Protein AF-A0A258GPS8-F1 (afdb_monomer)

Mean predicted aligned error: 22.81 Å

Sequence (251 aa):
MLHPSTQQLIRKLCELTDAGHIAWKEGERQCSLFETEGYVVEIEAEPATLRLLRGDGRELERADTSDLAATAWPDGQGTYATHVATMATKAHRIARGAEAAIARILTSLSSPPKQDAPPAPAAAPPPPHAAPPLEPPKAEAPKPVPPPTAVASAALAPVATAPKPAPDISPSAFGAVESFARPDAAAPPAPRPAPAPTPPASPPPMLIRGFSARTVQTPEPMHNLSRALPPAPKPPEQKPAQGLSIYKPWN

Secondary structure (DSSP, 8-state):
---HHHHHHHHHHHHHHHTT----EE-GGG-EEEEETTEEEEEEETTEEEEEEETTS-EEEEE-HHHHHHSBPGGGS-BHHHHHHHHHHHHHHHHTTHHHHHHHHHHHHHS-----PPPPP---PPPPPPP------------------------------PPPPPP-------------PPP----PPPPPPPPPPPPP-PPPPP----------------------PPPPPPPP---------------

Foldseek 3Di:
DDDVVNLVVLVVLLVCLVVVVFQWAQDPPLWIWGDDDQWIWTFHQVQTWIFIAGNVRHTPDIDDSVNQQVAARPPRPHTSRVSRNVSSVSSSCSNVCVVVVVVVVVVVVPDDPPPPPPPPPDDDDDDDDDDDDDDDDDDDDDDDDDDDDDDDDDDDDDDDDDDDDDDDDDPDDDDDDDDPDDDDDDDDDDDDDDDDDDDDDDDDDDDDDDDDDDDDDDDDDDDDDDDDDDDDDDDDDDDDDDDDDDDDDDD

Solvent-accessible surface area (backbone atoms only — not comparable to full-atom values): 17401 Å² total; per-residue (Å²): 122,69,52,70,67,56,55,51,51,52,54,51,51,45,55,33,54,72,72,62,75,56,80,36,35,76,44,73,95,77,22,22,31,39,79,55,97,61,30,34,39,40,29,25,38,84,72,24,34,40,37,36,24,35,67,87,69,48,76,75,47,75,46,49,43,68,33,26,55,73,34,71,33,78,96,71,76,51,26,43,26,59,54,44,22,52,43,25,52,51,34,42,38,50,30,73,40,49,56,60,52,51,52,50,51,54,52,60,71,69,47,74,81,76,68,76,70,71,76,75,75,79,80,69,85,80,81,91,75,85,82,87,81,91,84,82,84,86,85,78,86,86,85,83,88,82,85,88,82,81,88,82,81,91,85,83,84,85,86,87,78,84,82,82,85,79,85,90,76,83,89,79,84,82,79,89,76,82,82,81,74,78,83,74,94,77,80,83,80,78,83,78,85,76,84,78,86,78,82,84,82,81,79,81,87,77,84,81,88,78,84,90,83,85,88,82,84,85,79,89,76,92,83,76,92,74,82,81,73,79,83,79,81,79,78,81,84,80,75,80,83,83,77,82,88,81,92,78,85,86,129

Structure (mmCIF, N/CA/C/O backbone):
data_AF-A0A258GPS8-F1
#
_entry.id   AF-A0A258GPS8-F1
#
loop_
_atom_site.group_PDB
_atom_site.id
_atom_site.type_symbol
_atom_site.label_atom_id
_atom_site.label_alt_id
_atom_site.label_comp_id
_atom_site.label_asym_id
_atom_site.label_entity_id
_atom_site.label_seq_id
_atom_site.pdbx_PDB_ins_code
_atom_site.Cartn_x
_atom_site.Cartn_y
_atom_site.Cartn_z
_atom_site.occupancy
_atom_site.B_iso_or_equiv
_atom_site.auth_seq_id
_atom_site.auth_comp_id
_atom_site.auth_asym_id
_atom_site.auth_atom_id
_atom_site.pdbx_PDB_model_num
ATOM 1 N N . MET A 1 1 ? 14.527 -4.152 -12.671 1.00 80.44 1 MET A N 1
ATOM 2 C CA . MET A 1 1 ? 13.195 -4.213 -13.315 1.00 80.44 1 MET A CA 1
ATOM 3 C C . MET A 1 1 ? 12.210 -4.770 -12.305 1.00 80.44 1 MET A C 1
ATOM 5 O O . MET A 1 1 ? 12.554 -5.733 -11.631 1.00 80.44 1 MET A O 1
ATOM 9 N N . LEU A 1 2 ? 11.007 -4.201 -12.215 1.00 92.88 2 LEU A N 1
ATOM 10 C CA . LEU A 1 2 ? 9.995 -4.596 -11.232 1.00 92.88 2 LEU A CA 1
ATOM 11 C C . LEU A 1 2 ? 9.357 -5.952 -11.583 1.00 92.88 2 LEU A C 1
ATOM 13 O O . LEU A 1 2 ? 8.846 -6.124 -12.693 1.00 92.88 2 LEU A O 1
ATOM 17 N N . HIS A 1 3 ? 9.365 -6.907 -10.652 1.00 95.19 3 HIS A N 1
ATOM 18 C CA . HIS A 1 3 ? 8.890 -8.268 -10.907 1.00 95.19 3 HIS A CA 1
ATOM 19 C C . HIS A 1 3 ? 7.354 -8.309 -11.121 1.00 95.19 3 HIS A C 1
ATOM 21 O O . HIS A 1 3 ? 6.622 -7.555 -10.472 1.00 95.19 3 HIS A O 1
ATOM 27 N N . PRO A 1 4 ? 6.812 -9.164 -12.018 1.00 95.88 4 PRO A N 1
ATOM 28 C CA . PRO A 1 4 ? 5.372 -9.196 -12.310 1.00 95.88 4 PRO A CA 1
ATOM 29 C C . PRO A 1 4 ? 4.487 -9.483 -11.089 1.00 95.88 4 PRO A C 1
ATOM 31 O O . PRO A 1 4 ? 3.389 -8.937 -10.984 1.00 95.88 4 PRO A O 1
ATOM 34 N N . SER A 1 5 ? 4.963 -10.302 -10.147 1.00 95.88 5 SER A N 1
ATOM 35 C CA . SER A 1 5 ? 4.245 -10.566 -8.892 1.00 95.88 5 SER A CA 1
ATOM 36 C C . SER A 1 5 ? 4.171 -9.317 -8.009 1.00 95.88 5 SER A C 1
ATOM 38 O O . SER A 1 5 ? 3.100 -9.004 -7.495 1.00 95.88 5 SER A O 1
ATOM 40 N N . THR A 1 6 ? 5.255 -8.538 -7.911 1.00 96.19 6 THR A N 1
ATOM 41 C CA . THR A 1 6 ? 5.271 -7.233 -7.226 1.00 96.19 6 THR A CA 1
ATOM 42 C C . THR A 1 6 ? 4.284 -6.267 -7.855 1.00 96.19 6 THR A C 1
ATOM 44 O O . THR A 1 6 ? 3.544 -5.575 -7.165 1.00 96.19 6 THR A O 1
ATOM 47 N N . GLN A 1 7 ? 4.243 -6.233 -9.189 1.00 96.81 7 GLN A N 1
ATOM 48 C CA . GLN A 1 7 ? 3.316 -5.387 -9.933 1.00 96.81 7 GLN A CA 1
ATOM 49 C C . GLN A 1 7 ? 1.858 -5.732 -9.614 1.00 96.81 7 GLN A C 1
ATOM 51 O O . GLN A 1 7 ? 1.036 -4.830 -9.459 1.00 96.81 7 GLN A O 1
ATOM 56 N N . GLN A 1 8 ? 1.529 -7.024 -9.514 1.00 97.19 8 GLN A N 1
ATOM 57 C CA . GLN A 1 8 ? 0.202 -7.486 -9.101 1.00 97.19 8 GLN A CA 1
ATOM 58 C C . GLN A 1 8 ? -0.101 -7.115 -7.647 1.00 97.19 8 GLN A C 1
ATOM 60 O O . GLN A 1 8 ? -1.184 -6.597 -7.376 1.00 97.19 8 GLN A O 1
ATOM 65 N N . LEU A 1 9 ? 0.859 -7.323 -6.741 1.00 96.69 9 LEU A N 1
ATOM 66 C CA . LEU A 1 9 ? 0.738 -6.956 -5.332 1.00 96.69 9 LEU A CA 1
ATOM 67 C C . LEU A 1 9 ? 0.439 -5.462 -5.176 1.00 96.69 9 LEU A C 1
ATOM 69 O O . LEU A 1 9 ? -0.551 -5.112 -4.542 1.00 96.69 9 LEU A O 1
ATOM 73 N N . ILE A 1 10 ? 1.229 -4.587 -5.807 1.00 97.19 10 ILE A N 1
ATOM 74 C CA . ILE A 1 10 ? 1.028 -3.133 -5.733 1.00 97.19 10 ILE A CA 1
ATOM 75 C C . ILE A 1 10 ? -0.368 -2.754 -6.232 1.00 97.19 10 ILE A C 1
ATOM 77 O O . ILE A 1 10 ? -1.074 -2.021 -5.548 1.00 97.19 10 ILE A O 1
ATOM 81 N N . ARG A 1 11 ? -0.808 -3.289 -7.381 1.00 97.19 11 ARG A N 1
ATOM 82 C CA . ARG A 1 11 ? -2.159 -3.012 -7.902 1.00 97.19 11 ARG A CA 1
ATOM 83 C C . ARG A 1 11 ? -3.244 -3.389 -6.900 1.00 97.19 11 ARG A C 1
ATOM 85 O O . ARG A 1 11 ? -4.163 -2.604 -6.678 1.00 97.19 11 ARG A O 1
ATOM 92 N N . LYS A 1 12 ? -3.123 -4.563 -6.276 1.00 97.62 12 LYS A N 1
ATOM 93 C CA . LYS A 1 12 ? -4.114 -5.018 -5.301 1.00 97.62 12 LYS A CA 1
ATOM 94 C C . LYS A 1 12 ? -4.082 -4.191 -4.017 1.00 97.62 12 LYS A C 1
ATOM 96 O O . LYS A 1 12 ? -5.138 -3.879 -3.478 1.00 97.62 12 LYS A O 1
ATOM 101 N N . LEU A 1 13 ? -2.900 -3.800 -3.546 1.00 97.50 13 LEU A N 1
ATOM 102 C CA . LEU A 1 13 ? -2.763 -2.925 -2.381 1.00 97.50 13 LEU A CA 1
ATOM 103 C C . LEU A 1 13 ? -3.372 -1.542 -2.637 1.00 97.50 13 LEU A C 1
ATOM 105 O O . LEU A 1 13 ? -4.057 -1.031 -1.754 1.00 97.50 13 LEU A O 1
ATOM 109 N N . CYS A 1 14 ? -3.194 -0.968 -3.832 1.00 97.06 14 CYS A N 1
ATOM 110 C CA . CYS A 1 14 ? -3.857 0.279 -4.220 1.00 97.06 14 CYS A CA 1
ATOM 111 C C . CYS A 1 14 ? -5.384 0.126 -4.170 1.00 97.06 14 CYS A C 1
ATOM 113 O O . CYS A 1 14 ? -6.041 0.873 -3.451 1.00 97.06 14 CYS A O 1
ATOM 115 N N . GLU A 1 15 ? -5.935 -0.898 -4.832 1.00 97.38 15 GLU A N 1
ATOM 116 C CA . GLU A 1 15 ? -7.379 -1.183 -4.844 1.00 97.38 15 GLU A CA 1
ATOM 117 C C . GLU A 1 15 ? -7.956 -1.316 -3.424 1.00 97.38 15 GLU A C 1
ATOM 119 O O . GLU A 1 15 ? -8.961 -0.692 -3.082 1.00 97.38 15 GLU A O 1
ATOM 124 N N . LEU A 1 16 ? -7.303 -2.105 -2.567 1.00 97.31 16 LEU A N 1
ATOM 125 C CA . LEU A 1 16 ? -7.775 -2.358 -1.207 1.00 97.31 16 LEU A CA 1
ATOM 126 C C . LEU A 1 16 ? -7.582 -1.151 -0.277 1.00 97.31 16 LEU A C 1
ATOM 128 O O . LEU A 1 16 ? -8.403 -0.931 0.615 1.00 97.31 16 LEU A O 1
ATOM 132 N N . THR A 1 17 ? -6.533 -0.351 -0.483 1.00 96.75 17 THR A N 1
ATOM 133 C CA . THR A 1 17 ? -6.343 0.922 0.231 1.00 96.75 17 THR A CA 1
ATOM 134 C C . THR A 1 17 ? -7.411 1.926 -0.177 1.00 96.75 17 THR A C 1
ATOM 136 O O . THR A 1 17 ? -7.913 2.672 0.664 1.00 96.75 17 THR A O 1
ATOM 139 N N . ASP A 1 18 ? -7.805 1.924 -1.450 1.00 95.38 18 ASP A N 1
ATOM 140 C CA . ASP A 1 18 ? -8.856 2.797 -1.949 1.00 95.38 18 ASP A CA 1
ATOM 141 C C . ASP A 1 18 ? -10.240 2.427 -1.441 1.00 95.38 18 ASP A C 1
ATOM 143 O O . ASP A 1 18 ? -10.990 3.321 -1.047 1.00 95.38 18 ASP A O 1
ATOM 147 N N . ALA A 1 19 ? -10.518 1.129 -1.342 1.00 95.44 19 ALA A N 1
ATOM 148 C CA . ALA A 1 19 ? -11.719 0.600 -0.708 1.00 95.44 19 ALA A CA 1
ATOM 149 C C . ALA A 1 19 ? -11.728 0.749 0.829 1.00 95.44 19 ALA A C 1
ATOM 151 O O . ALA A 1 19 ? -12.764 0.541 1.453 1.00 95.44 19 ALA A O 1
ATOM 152 N N . GLY A 1 20 ? -10.595 1.086 1.459 1.00 93.69 20 GLY A N 1
ATOM 153 C CA . GLY A 1 20 ? -10.479 1.153 2.921 1.00 93.69 20 GLY A CA 1
ATOM 154 C C . GLY A 1 20 ? -10.512 -0.219 3.608 1.00 93.69 20 GLY A C 1
ATOM 155 O O . GLY A 1 20 ? -10.839 -0.308 4.788 1.00 93.69 20 GLY A O 1
ATOM 156 N N . HIS A 1 21 ? -10.180 -1.291 2.884 1.00 95.31 21 HIS A N 1
ATOM 157 C CA . HIS A 1 21 ? -10.156 -2.665 3.400 1.00 95.31 21 HIS A CA 1
ATOM 158 C C . HIS A 1 21 ? -8.825 -3.045 4.065 1.00 95.31 21 HIS A C 1
ATOM 160 O O . HIS A 1 21 ? -8.715 -4.127 4.640 1.00 95.31 21 HIS A O 1
ATOM 166 N N . ILE A 1 22 ? -7.813 -2.177 3.991 1.00 95.19 22 ILE A N 1
ATOM 167 C CA . ILE A 1 22 ? -6.528 -2.375 4.663 1.00 95.19 22 ILE A CA 1
ATOM 168 C C . ILE A 1 22 ? -6.474 -1.541 5.941 1.00 95.19 22 ILE A C 1
ATOM 170 O O . ILE A 1 22 ? -6.571 -0.313 5.910 1.00 95.19 22 ILE A O 1
ATOM 174 N N . ALA A 1 23 ? -6.246 -2.221 7.064 1.00 94.31 23 ALA A N 1
ATOM 175 C CA . ALA A 1 23 ? -5.930 -1.597 8.340 1.00 94.31 23 ALA A CA 1
ATOM 176 C C . ALA A 1 23 ? -4.425 -1.289 8.416 1.00 94.31 23 ALA A C 1
ATOM 178 O O . ALA A 1 23 ? -3.647 -2.054 8.988 1.00 94.31 23 ALA A O 1
ATOM 179 N N . TRP A 1 24 ? -4.015 -0.178 7.802 1.00 97.19 24 TRP A N 1
ATOM 180 C CA . TRP A 1 24 ? -2.636 0.305 7.869 1.00 97.19 24 TRP A CA 1
ATOM 181 C C . TRP A 1 24 ? -2.247 0.662 9.307 1.00 97.19 24 TRP A C 1
ATOM 183 O O . TRP A 1 24 ? -3.015 1.299 10.029 1.00 97.19 24 TRP A O 1
ATOM 193 N N . LYS A 1 25 ? -1.037 0.277 9.709 1.00 96.25 25 LYS A N 1
ATOM 194 C CA . LYS A 1 25 ? -0.409 0.658 10.977 1.00 96.25 25 LYS A CA 1
ATOM 195 C C . LYS A 1 25 ? 0.698 1.677 10.724 1.00 96.25 25 LYS A C 1
ATOM 197 O O . LYS A 1 25 ? 1.333 1.665 9.669 1.00 96.25 25 LYS A O 1
ATOM 202 N N . GLU A 1 26 ? 0.937 2.550 11.697 1.00 95.38 26 GLU A N 1
ATOM 203 C CA . GLU A 1 26 ? 2.060 3.486 11.639 1.00 95.38 26 GLU A CA 1
ATOM 204 C C . GLU A 1 26 ? 3.355 2.711 11.907 1.00 95.38 26 GLU A C 1
ATOM 206 O O . GLU A 1 26 ? 3.481 2.028 12.925 1.00 95.38 26 GLU A O 1
ATOM 211 N N . GLY A 1 27 ? 4.285 2.769 10.956 1.00 91.38 27 GLY A N 1
ATOM 212 C CA . GLY A 1 27 ? 5.623 2.208 11.075 1.00 91.38 27 GLY A CA 1
ATOM 213 C C . GLY A 1 27 ? 6.649 3.254 11.495 1.00 91.38 27 GLY A C 1
ATOM 214 O O . GLY A 1 27 ? 6.354 4.434 11.699 1.00 91.38 27 GLY A O 1
ATOM 215 N N . GLU A 1 28 ? 7.903 2.825 11.600 1.00 87.00 28 GLU A N 1
ATOM 216 C CA . GLU A 1 28 ? 9.008 3.746 11.849 1.00 87.00 28 GLU A CA 1
ATOM 217 C C . GLU A 1 28 ? 9.293 4.630 10.622 1.00 87.00 28 GLU A C 1
ATOM 219 O O . GLU A 1 28 ? 8.993 4.270 9.487 1.00 87.00 28 GLU A O 1
ATOM 224 N N . ARG A 1 29 ? 9.899 5.806 10.842 1.00 82.56 29 ARG A N 1
ATOM 225 C CA . ARG A 1 29 ? 10.406 6.694 9.772 1.00 82.56 29 ARG A CA 1
ATOM 226 C C . ARG A 1 29 ? 9.383 7.043 8.674 1.00 82.56 29 ARG A C 1
ATOM 228 O O . ARG A 1 29 ? 9.733 7.086 7.507 1.00 82.56 29 ARG A O 1
ATOM 235 N N . GLN A 1 30 ? 8.133 7.333 9.046 1.00 85.25 30 GLN A N 1
ATOM 236 C CA . GLN A 1 30 ? 7.043 7.654 8.099 1.00 85.25 30 GLN A CA 1
ATOM 237 C C . GLN A 1 30 ? 6.665 6.504 7.145 1.00 85.25 30 GLN A C 1
ATOM 239 O O . GLN A 1 30 ? 5.988 6.735 6.143 1.00 85.25 30 GLN A O 1
ATOM 244 N N . CYS A 1 31 ? 7.051 5.268 7.463 1.00 93.00 31 CYS A N 1
ATOM 245 C CA . CYS A 1 31 ? 6.566 4.098 6.749 1.00 93.00 31 CYS A CA 1
ATOM 246 C C . CYS A 1 31 ? 5.167 3.713 7.243 1.00 93.00 31 CYS A C 1
ATOM 248 O O . CYS A 1 31 ? 4.829 3.893 8.414 1.00 93.00 31 CYS A O 1
ATOM 250 N N . SER A 1 32 ? 4.358 3.146 6.355 1.00 96.44 32 SER A N 1
ATOM 251 C CA . SER A 1 32 ? 3.098 2.492 6.716 1.00 96.44 32 SER A CA 1
ATOM 252 C C . SER A 1 32 ? 3.256 0.982 6.605 1.00 96.44 32 SER A C 1
ATOM 254 O O . SER A 1 32 ? 3.848 0.484 5.647 1.00 96.44 32 SER A O 1
ATOM 256 N N . LEU A 1 33 ? 2.729 0.265 7.595 1.00 96.88 33 LEU A N 1
ATOM 257 C CA . LEU A 1 33 ? 2.836 -1.186 7.708 1.00 96.88 33 LEU A CA 1
ATOM 258 C C . LEU A 1 33 ? 1.482 -1.839 7.474 1.00 96.88 33 LEU A C 1
ATOM 260 O O . LEU A 1 33 ? 0.468 -1.403 8.021 1.00 96.88 33 LEU A O 1
ATOM 264 N N . PHE A 1 34 ? 1.475 -2.926 6.717 1.00 97.06 34 PHE A N 1
ATOM 265 C CA . PHE A 1 34 ? 0.334 -3.822 6.621 1.00 97.06 34 PHE A CA 1
ATOM 266 C C . PHE A 1 34 ? 0.773 -5.249 6.923 1.00 97.06 34 PHE A C 1
ATOM 268 O O . PHE A 1 34 ? 1.584 -5.833 6.209 1.00 97.06 34 PHE A O 1
ATOM 275 N N . GLU A 1 35 ? 0.232 -5.805 8.001 1.00 96.31 35 GLU A N 1
ATOM 276 C CA . GLU A 1 35 ? 0.473 -7.184 8.409 1.00 96.31 35 GLU A CA 1
ATOM 277 C C . GLU A 1 35 ? -0.639 -8.080 7.863 1.00 96.31 35 GLU A C 1
ATOM 279 O O . GLU A 1 35 ? -1.826 -7.804 8.041 1.00 96.31 35 GLU A O 1
ATOM 284 N N . THR A 1 36 ? -0.242 -9.170 7.220 1.00 93.25 36 THR A N 1
ATOM 285 C CA . THR A 1 36 ? -1.122 -10.244 6.752 1.00 93.25 36 THR A CA 1
ATOM 286 C C . THR A 1 36 ? -0.587 -11.588 7.256 1.00 93.25 36 THR A C 1
ATOM 288 O O . THR A 1 36 ? 0.404 -11.627 7.987 1.00 93.25 36 THR A O 1
ATOM 291 N N . GLU A 1 37 ? -1.234 -12.699 6.906 1.00 91.62 37 GLU A N 1
ATOM 292 C CA . GLU A 1 37 ? -0.913 -14.044 7.397 1.00 91.62 37 GLU A CA 1
ATOM 293 C C . GLU A 1 37 ? 0.541 -14.454 7.091 1.00 91.62 37 GLU A C 1
ATOM 295 O O . GLU A 1 37 ? 0.855 -15.025 6.050 1.00 91.62 37 GLU A O 1
ATOM 300 N N . GLY A 1 38 ? 1.448 -14.146 8.022 1.00 93.62 38 GLY A N 1
ATOM 301 C CA . GLY A 1 38 ? 2.871 -14.465 7.926 1.00 93.62 38 GLY A CA 1
ATOM 302 C C . GLY A 1 38 ? 3.702 -13.516 7.058 1.00 93.62 38 GLY A C 1
ATOM 303 O O . GLY A 1 38 ? 4.846 -13.863 6.754 1.00 93.62 38 GLY A O 1
ATOM 304 N N . TYR A 1 39 ? 3.184 -12.343 6.681 1.00 96.56 39 TYR A N 1
ATOM 305 C CA . TYR A 1 39 ? 3.922 -11.345 5.897 1.00 96.56 39 TYR A CA 1
ATOM 306 C C . TYR A 1 39 ? 3.654 -9.922 6.382 1.00 96.56 39 TYR A C 1
ATOM 308 O O . TYR A 1 39 ? 2.588 -9.619 6.914 1.00 96.56 39 TYR A O 1
ATOM 316 N N . VAL A 1 40 ? 4.621 -9.041 6.149 1.00 96.81 40 VAL A N 1
ATOM 317 C CA . VAL A 1 40 ? 4.534 -7.613 6.446 1.00 96.81 40 VAL A CA 1
ATOM 318 C C . VAL A 1 40 ? 4.875 -6.843 5.181 1.00 96.81 40 VAL A C 1
ATOM 320 O O . VAL A 1 40 ? 5.901 -7.093 4.553 1.00 96.81 40 VAL A O 1
ATOM 323 N N . VAL A 1 41 ? 4.007 -5.916 4.794 1.00 97.31 41 VAL A N 1
ATOM 324 C CA . VAL A 1 41 ? 4.259 -4.972 3.708 1.00 97.31 41 VAL A CA 1
ATOM 325 C C . VAL A 1 41 ? 4.607 -3.624 4.317 1.00 97.31 41 VAL A C 1
ATOM 327 O O . VAL A 1 41 ? 3.813 -3.041 5.051 1.00 97.31 41 VAL A O 1
ATOM 330 N N . GLU A 1 42 ? 5.791 -3.136 3.983 1.00 97.12 42 GLU A N 1
ATOM 331 C CA . GLU A 1 42 ? 6.307 -1.816 4.324 1.00 97.12 42 GLU A CA 1
ATOM 332 C C . GLU A 1 42 ? 6.229 -0.923 3.089 1.00 97.12 42 GLU A C 1
ATOM 334 O O . GLU A 1 42 ? 6.736 -1.294 2.027 1.00 97.12 42 GLU A O 1
ATOM 339 N N . ILE A 1 43 ? 5.613 0.253 3.217 1.00 97.12 43 ILE A N 1
ATOM 340 C CA . ILE A 1 43 ? 5.579 1.254 2.145 1.00 97.12 43 ILE A CA 1
ATOM 341 C C . ILE A 1 43 ? 6.008 2.628 2.652 1.00 97.12 43 ILE A C 1
ATOM 343 O O . ILE A 1 43 ? 5.633 3.046 3.749 1.00 97.12 43 ILE A O 1
ATOM 347 N N . GLU A 1 44 ? 6.755 3.341 1.816 1.00 96.88 44 GLU A N 1
ATOM 348 C CA . GLU A 1 44 ? 7.232 4.701 2.064 1.00 96.88 44 GLU A CA 1
ATOM 349 C C . GLU A 1 44 ? 6.834 5.601 0.892 1.00 96.88 44 GLU A C 1
ATOM 351 O O . GLU A 1 44 ? 6.854 5.175 -0.266 1.00 96.88 44 GLU A O 1
ATOM 356 N N . ALA A 1 45 ? 6.432 6.839 1.188 1.00 95.00 45 ALA A N 1
ATOM 357 C CA . ALA A 1 45 ? 5.970 7.776 0.167 1.00 95.00 45 ALA A CA 1
ATOM 358 C C . ALA A 1 45 ? 7.123 8.527 -0.514 1.00 95.00 45 ALA A C 1
ATOM 360 O O . ALA A 1 45 ? 7.072 8.762 -1.722 1.00 95.00 45 ALA A O 1
ATOM 361 N N . GLU A 1 46 ? 8.152 8.903 0.251 1.00 92.50 46 GLU A N 1
ATOM 362 C CA . GLU A 1 46 ? 9.239 9.760 -0.217 1.00 92.50 46 GLU A CA 1
ATOM 363 C C . GLU A 1 46 ? 10.579 9.377 0.442 1.00 92.50 46 GLU A C 1
ATOM 365 O O . GLU A 1 46 ? 10.817 9.751 1.589 1.00 92.50 46 GLU A O 1
ATOM 370 N N . PRO A 1 47 ? 11.470 8.667 -0.277 1.00 92.19 47 PRO A N 1
ATOM 371 C CA . PRO A 1 47 ? 11.312 8.199 -1.654 1.00 92.19 47 PRO A CA 1
ATOM 372 C C . PRO A 1 47 ? 10.334 7.012 -1.746 1.00 92.19 47 PRO A C 1
ATOM 374 O O . PRO A 1 47 ? 10.222 6.215 -0.819 1.00 92.19 47 PRO A O 1
ATOM 377 N N . ALA A 1 48 ? 9.619 6.882 -2.872 1.00 96.12 48 ALA A N 1
ATOM 378 C CA . ALA A 1 48 ? 8.636 5.812 -3.045 1.00 96.12 48 ALA A CA 1
ATOM 379 C C . ALA A 1 48 ? 9.334 4.448 -2.997 1.00 96.12 48 ALA A C 1
ATOM 381 O O . ALA A 1 48 ? 10.121 4.132 -3.896 1.00 96.12 48 ALA A O 1
ATOM 382 N N . THR A 1 49 ? 9.067 3.656 -1.962 1.00 96.56 49 THR A N 1
ATOM 383 C CA . THR A 1 49 ? 9.612 2.301 -1.817 1.00 96.56 49 THR A CA 1
ATOM 384 C C . THR A 1 49 ? 8.546 1.332 -1.321 1.00 96.56 49 THR A C 1
ATOM 386 O O . THR A 1 49 ? 7.583 1.721 -0.655 1.00 96.56 49 THR A O 1
ATOM 389 N N . LEU A 1 50 ? 8.712 0.057 -1.674 1.00 96.88 50 LEU A N 1
ATOM 390 C CA . LEU A 1 50 ? 7.917 -1.037 -1.128 1.00 96.88 50 LEU A CA 1
ATOM 391 C C . LEU A 1 50 ? 8.835 -2.188 -0.732 1.00 96.88 50 LEU A C 1
ATOM 393 O O . LEU A 1 50 ? 9.691 -2.607 -1.512 1.00 96.88 50 LEU A O 1
ATOM 397 N N . ARG A 1 51 ? 8.629 -2.730 0.466 1.00 96.50 51 ARG A N 1
ATOM 398 C CA . ARG A 1 51 ? 9.327 -3.917 0.960 1.00 96.50 51 ARG A CA 1
ATOM 399 C C . ARG A 1 51 ? 8.304 -4.947 1.407 1.00 96.50 51 ARG A C 1
ATOM 401 O O . ARG A 1 51 ? 7.349 -4.631 2.112 1.00 96.50 51 ARG A O 1
ATOM 408 N N . LEU A 1 52 ? 8.513 -6.184 0.984 1.00 96.81 52 LEU A N 1
ATOM 409 C CA . LEU A 1 52 ? 7.755 -7.335 1.440 1.00 96.81 52 LEU A CA 1
ATOM 410 C C . LEU A 1 52 ? 8.656 -8.155 2.352 1.00 96.81 52 LEU A C 1
ATOM 412 O O . LEU A 1 52 ? 9.671 -8.704 1.919 1.00 96.81 52 LEU A O 1
ATOM 416 N N . LEU A 1 53 ? 8.266 -8.255 3.612 1.00 96.56 53 LEU A N 1
ATOM 417 C CA . LEU A 1 53 ? 8.935 -9.056 4.618 1.00 96.56 53 LEU A CA 1
ATOM 418 C C . LEU A 1 53 ? 8.077 -10.276 4.946 1.00 96.56 53 LEU A C 1
ATOM 420 O O . LEU A 1 53 ? 6.848 -10.246 4.884 1.00 96.56 53 LEU A O 1
ATOM 424 N N . ARG A 1 54 ? 8.725 -11.372 5.316 1.00 96.38 54 ARG A N 1
ATOM 425 C CA . ARG A 1 54 ? 8.076 -12.490 5.998 1.00 96.38 54 ARG A CA 1
ATOM 426 C C . ARG A 1 54 ? 7.846 -12.107 7.468 1.00 96.38 54 ARG A C 1
ATOM 428 O O . ARG A 1 54 ? 8.497 -11.211 7.995 1.00 96.38 54 ARG A O 1
ATOM 435 N N . GLY A 1 55 ? 6.940 -12.799 8.152 1.00 93.25 55 GLY A N 1
ATOM 436 C CA . GLY A 1 55 ? 6.616 -12.574 9.565 1.00 93.25 55 GLY A CA 1
ATOM 437 C C . GLY A 1 55 ? 7.784 -12.784 10.540 1.00 93.25 55 GLY A C 1
ATOM 438 O O . GLY A 1 55 ? 7.682 -12.384 11.691 1.00 93.25 55 GLY A O 1
ATOM 439 N N . ASP A 1 56 ? 8.902 -13.370 10.094 1.00 92.38 56 ASP A N 1
ATOM 440 C CA . ASP A 1 56 ? 10.169 -13.450 10.838 1.00 92.38 56 ASP A CA 1
ATOM 441 C C . ASP A 1 56 ? 11.088 -12.230 10.608 1.00 92.38 56 ASP A C 1
ATOM 443 O O . ASP A 1 56 ? 12.223 -12.212 11.082 1.00 92.38 56 ASP A O 1
ATOM 447 N N . GLY A 1 57 ? 10.620 -11.222 9.864 1.00 91.69 57 GLY A N 1
ATOM 448 C CA . GLY A 1 57 ? 11.362 -10.010 9.521 1.00 91.69 57 GLY A CA 1
ATOM 449 C C . GLY A 1 57 ? 12.348 -10.179 8.364 1.00 91.69 57 GLY A C 1
ATOM 450 O O . GLY A 1 57 ? 13.064 -9.234 8.032 1.00 91.69 57 GLY A O 1
ATOM 451 N N . ARG A 1 58 ? 12.416 -11.356 7.722 1.00 95.62 58 ARG A N 1
ATOM 452 C CA . ARG A 1 58 ? 13.268 -11.536 6.540 1.00 95.62 58 ARG A CA 1
ATOM 453 C C . ARG A 1 58 ? 12.657 -10.841 5.334 1.00 95.62 58 ARG A C 1
ATOM 455 O O . ARG A 1 58 ? 11.516 -11.114 4.971 1.00 95.62 58 ARG A O 1
ATOM 462 N N . GLU A 1 59 ? 13.445 -9.998 4.679 1.00 96.62 59 GLU A N 1
ATOM 463 C CA . GLU A 1 59 ? 13.067 -9.387 3.406 1.00 96.62 59 GLU A CA 1
ATOM 464 C C . GLU A 1 59 ? 12.949 -10.474 2.329 1.00 96.62 59 GLU A C 1
ATOM 466 O O . GLU A 1 59 ? 13.886 -11.238 2.091 1.00 96.62 59 GLU A O 1
ATOM 471 N N . LEU A 1 60 ? 11.771 -10.570 1.717 1.00 95.06 60 LEU A N 1
ATOM 472 C CA . LEU A 1 60 ? 11.500 -11.462 0.592 1.00 95.06 60 LEU A CA 1
ATO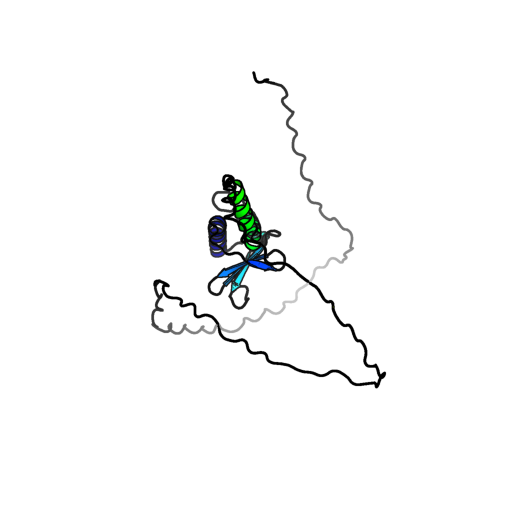M 473 C C . LEU A 1 60 ? 11.666 -10.732 -0.731 1.00 95.06 60 LEU A C 1
ATOM 475 O O . LEU A 1 60 ? 12.164 -11.303 -1.698 1.00 95.06 60 LEU A O 1
ATOM 479 N N . GLU A 1 61 ? 11.222 -9.481 -0.768 1.00 95.25 61 GLU A N 1
ATOM 480 C CA . GLU A 1 61 ? 11.249 -8.670 -1.968 1.00 95.25 61 GLU A CA 1
ATOM 481 C C . GLU A 1 61 ? 11.343 -7.191 -1.610 1.00 95.25 61 GLU A C 1
ATOM 483 O O . GLU A 1 61 ? 10.801 -6.735 -0.600 1.00 95.25 61 GLU A O 1
ATOM 488 N N . ARG A 1 62 ? 12.015 -6.435 -2.473 1.00 95.94 62 ARG A N 1
ATOM 489 C CA . ARG A 1 62 ? 12.172 -4.996 -2.349 1.00 95.94 62 ARG A CA 1
ATOM 490 C C . ARG A 1 62 ? 12.029 -4.354 -3.718 1.00 95.94 62 ARG A C 1
ATOM 492 O O . ARG A 1 62 ? 12.673 -4.767 -4.678 1.00 95.94 62 ARG A O 1
ATOM 499 N N . ALA A 1 63 ? 11.172 -3.346 -3.784 1.00 96.75 63 ALA A N 1
ATOM 500 C CA . ALA A 1 63 ? 10.990 -2.491 -4.938 1.00 96.75 63 ALA A CA 1
ATOM 501 C C . ALA A 1 63 ? 11.522 -1.099 -4.597 1.00 96.75 63 ALA A C 1
ATOM 503 O O . ALA A 1 63 ? 10.894 -0.334 -3.859 1.00 96.75 63 ALA A O 1
ATOM 504 N N . ASP A 1 64 ? 12.700 -0.790 -5.128 1.00 95.69 64 ASP A N 1
ATOM 505 C CA . ASP A 1 64 ? 13.319 0.517 -4.963 1.00 95.69 64 ASP A CA 1
ATOM 506 C C . ASP A 1 64 ? 12.689 1.557 -5.892 1.00 95.69 64 ASP A C 1
ATOM 508 O O . ASP A 1 64 ? 12.111 1.251 -6.941 1.00 95.69 64 ASP A O 1
ATOM 512 N N . THR A 1 65 ? 12.871 2.824 -5.536 1.00 96.44 65 THR A N 1
ATOM 513 C CA . THR A 1 65 ? 12.327 3.969 -6.274 1.00 96.44 65 THR A CA 1
ATOM 514 C C . THR A 1 65 ? 12.710 3.964 -7.751 1.00 96.44 65 THR A C 1
ATOM 516 O O . THR A 1 65 ? 11.874 4.279 -8.594 1.00 96.44 65 THR A O 1
ATOM 519 N N . SER A 1 66 ? 13.937 3.557 -8.093 1.00 96.50 66 SER A N 1
ATOM 520 C CA . SER A 1 66 ? 14.385 3.476 -9.489 1.00 96.50 66 SER A CA 1
ATOM 521 C C . SER A 1 66 ? 13.579 2.464 -10.307 1.00 96.50 66 SER A C 1
ATOM 523 O O . SER A 1 66 ? 13.166 2.772 -11.423 1.00 96.50 66 SER A O 1
ATOM 525 N N . ASP A 1 67 ? 13.311 1.276 -9.761 1.00 96.06 67 ASP A N 1
ATOM 526 C CA . ASP A 1 67 ? 12.544 0.235 -10.456 1.00 96.06 67 ASP A CA 1
ATOM 527 C C . ASP A 1 67 ? 11.064 0.600 -10.582 1.00 96.06 67 ASP A C 1
ATOM 529 O O . ASP A 1 67 ? 10.444 0.372 -11.627 1.00 96.06 67 ASP A O 1
ATOM 533 N N . LEU A 1 68 ? 10.511 1.211 -9.532 1.00 96.56 68 LEU A N 1
ATOM 534 C CA . LEU A 1 68 ? 9.145 1.724 -9.513 1.00 96.56 68 LEU A CA 1
ATOM 535 C C . LEU A 1 68 ? 8.956 2.875 -10.514 1.00 96.56 68 LEU A C 1
ATOM 537 O O . LEU A 1 68 ? 7.910 2.965 -11.156 1.00 96.56 68 LEU A O 1
ATOM 541 N N . ALA A 1 69 ? 9.956 3.744 -10.675 1.00 96.50 69 ALA A N 1
ATOM 542 C CA . ALA A 1 69 ? 9.910 4.857 -11.622 1.00 96.50 69 ALA A CA 1
ATOM 543 C C . ALA A 1 69 ? 10.146 4.408 -13.072 1.00 96.50 69 ALA A C 1
ATOM 545 O O . ALA A 1 69 ? 9.553 4.971 -13.989 1.00 96.50 69 ALA A O 1
ATOM 546 N N . ALA A 1 70 ? 10.979 3.386 -13.288 1.00 96.12 70 ALA A N 1
ATOM 547 C CA . ALA A 1 70 ? 11.257 2.842 -14.617 1.00 96.12 70 ALA A CA 1
ATOM 548 C C . ALA A 1 70 ? 10.087 2.027 -15.198 1.00 96.12 70 ALA A C 1
ATOM 550 O O . ALA A 1 70 ? 10.023 1.818 -16.409 1.00 96.12 70 ALA A O 1
ATOM 551 N N . THR A 1 71 ? 9.169 1.554 -14.351 1.00 96.19 71 THR A N 1
ATOM 552 C CA . THR A 1 71 ? 8.043 0.713 -14.768 1.00 96.19 71 THR A CA 1
ATOM 553 C C . THR A 1 71 ? 6.772 1.551 -14.908 1.00 96.19 71 THR A C 1
ATOM 555 O O . THR A 1 71 ? 6.283 2.134 -13.936 1.00 96.19 71 THR A O 1
ATOM 558 N N . ALA A 1 72 ? 6.211 1.598 -16.118 1.00 96.19 72 ALA A N 1
ATOM 559 C CA . ALA A 1 72 ? 4.945 2.279 -16.381 1.00 96.19 72 ALA A CA 1
ATOM 560 C C . ALA A 1 72 ? 3.771 1.537 -15.726 1.00 96.19 72 ALA A C 1
ATOM 562 O O . ALA A 1 72 ? 3.725 0.305 -15.721 1.00 96.19 72 ALA A O 1
ATOM 563 N N . TRP A 1 73 ? 2.811 2.292 -15.195 1.00 95.88 73 TRP A N 1
ATOM 564 C CA . TRP A 1 73 ? 1.538 1.734 -14.757 1.00 95.88 73 TRP A CA 1
ATOM 565 C C . TRP A 1 73 ? 0.717 1.295 -15.982 1.00 95.88 73 TRP A C 1
ATOM 567 O O . TRP A 1 73 ? 0.803 1.950 -17.030 1.00 95.88 73 TRP A O 1
ATOM 577 N N . PRO A 1 74 ? -0.091 0.222 -15.885 1.00 92.69 74 PRO A N 1
ATOM 578 C CA . PRO A 1 74 ? -1.028 -0.137 -16.945 1.00 92.69 74 PRO A CA 1
ATOM 579 C C . PRO A 1 74 ? -1.932 1.039 -17.344 1.00 92.69 74 PRO A C 1
ATOM 581 O O . PRO A 1 74 ? -2.178 1.954 -16.559 1.00 92.69 74 PRO A O 1
ATOM 584 N N . ASP A 1 75 ? -2.411 1.040 -18.585 1.00 89.81 75 ASP A N 1
ATOM 585 C CA . ASP A 1 75 ? -3.347 2.053 -19.100 1.00 89.81 75 ASP A CA 1
ATOM 586 C C . ASP A 1 75 ? -2.790 3.492 -19.164 1.00 89.81 75 ASP A C 1
ATOM 588 O O . ASP A 1 75 ? -3.530 4.443 -19.400 1.00 89.81 75 ASP A O 1
ATOM 592 N N . GLY A 1 76 ? -1.475 3.671 -18.984 1.00 85.06 76 GLY A N 1
ATOM 593 C CA . GLY A 1 76 ? -0.794 4.957 -19.165 1.00 85.06 76 GLY A CA 1
ATOM 594 C C . GLY A 1 76 ? -0.975 5.958 -18.019 1.00 85.06 76 GLY A C 1
ATOM 595 O O . GLY A 1 76 ? -0.643 7.131 -18.177 1.00 85.06 76 GLY A O 1
ATOM 596 N N . GLN A 1 77 ? -1.459 5.524 -16.853 1.00 90.62 77 GLN A N 1
ATOM 597 C CA . GLN A 1 77 ? -1.754 6.393 -15.702 1.00 90.62 77 GLN A CA 1
ATOM 598 C C . GLN A 1 77 ? -0.511 6.728 -14.848 1.00 90.62 77 GLN A C 1
ATOM 600 O O . GLN A 1 77 ? -0.570 6.719 -13.620 1.00 90.62 77 GLN A O 1
ATOM 605 N N . GLY A 1 78 ? 0.632 7.000 -15.483 1.00 93.75 78 GLY A N 1
ATOM 606 C CA . GLY A 1 78 ? 1.901 7.294 -14.807 1.00 93.75 78 GLY A CA 1
ATOM 607 C C . GLY A 1 78 ? 2.777 6.059 -14.572 1.00 93.75 78 GLY A C 1
ATOM 608 O O . GLY A 1 78 ? 2.819 5.147 -15.397 1.00 93.75 78 GLY A O 1
ATOM 609 N N . THR A 1 79 ? 3.523 6.044 -13.466 1.00 96.94 79 THR A N 1
ATOM 610 C CA . THR A 1 79 ? 4.470 4.970 -13.112 1.00 96.94 79 THR A CA 1
ATOM 611 C C . THR A 1 79 ? 4.094 4.315 -11.790 1.00 96.94 79 THR A C 1
ATOM 613 O O . THR A 1 79 ? 3.348 4.884 -10.989 1.00 96.94 79 THR A O 1
ATOM 616 N N . TYR A 1 80 ? 4.643 3.129 -11.523 1.00 97.06 80 TYR A N 1
ATOM 617 C CA . TYR A 1 80 ? 4.453 2.458 -10.235 1.00 97.06 80 TYR A CA 1
ATOM 618 C C . TYR A 1 80 ? 4.909 3.325 -9.049 1.00 97.06 80 TYR A C 1
ATOM 620 O O . TYR A 1 80 ? 4.269 3.290 -8.002 1.00 97.06 80 TYR A O 1
ATOM 628 N N . ALA A 1 81 ? 5.938 4.165 -9.216 1.00 96.94 81 ALA A N 1
ATOM 629 C CA . ALA A 1 81 ? 6.381 5.096 -8.176 1.00 96.94 81 ALA A CA 1
ATOM 630 C C . ALA A 1 81 ? 5.287 6.098 -7.770 1.00 96.94 81 ALA A C 1
ATOM 632 O O . ALA A 1 81 ? 5.078 6.323 -6.580 1.00 96.94 81 ALA A O 1
ATOM 633 N N . THR A 1 82 ? 4.550 6.664 -8.733 1.00 96.94 82 THR A N 1
ATOM 634 C CA . THR A 1 82 ? 3.464 7.621 -8.454 1.00 96.94 82 THR A CA 1
ATOM 635 C C . THR A 1 82 ? 2.321 6.973 -7.670 1.00 96.94 82 THR A C 1
ATOM 637 O O . THR A 1 82 ? 1.813 7.556 -6.708 1.00 96.94 82 THR A O 1
ATOM 640 N N . HIS A 1 83 ? 1.936 5.752 -8.050 1.00 97.19 83 HIS A N 1
ATOM 641 C CA . HIS A 1 83 ? 0.875 5.005 -7.368 1.00 97.19 83 HIS A CA 1
ATOM 642 C C . HIS A 1 83 ? 1.296 4.565 -5.965 1.00 97.19 83 HIS A C 1
ATOM 644 O O . HIS A 1 83 ? 0.520 4.734 -5.027 1.00 97.19 83 HIS A O 1
ATOM 650 N N . VAL A 1 84 ? 2.536 4.094 -5.783 1.00 97.31 84 VAL A N 1
ATOM 651 C CA . VAL A 1 84 ? 3.066 3.743 -4.453 1.00 97.31 84 VAL A CA 1
ATOM 652 C C . VAL A 1 84 ? 3.147 4.970 -3.546 1.00 97.31 84 VAL A C 1
ATOM 654 O O . VAL A 1 84 ? 2.698 4.889 -2.407 1.00 97.31 84 VAL A O 1
ATOM 657 N N . ALA A 1 85 ? 3.617 6.120 -4.037 1.00 97.00 85 ALA A N 1
ATOM 658 C CA . ALA A 1 85 ? 3.663 7.353 -3.245 1.00 97.00 85 ALA A CA 1
ATOM 659 C C . ALA A 1 85 ? 2.263 7.823 -2.807 1.00 97.00 85 ALA A C 1
ATOM 661 O O . ALA A 1 85 ? 2.048 8.204 -1.652 1.00 97.00 85 ALA A O 1
ATOM 662 N N . THR A 1 86 ? 1.285 7.748 -3.716 1.00 97.00 86 THR A N 1
ATOM 663 C CA . THR A 1 86 ? -0.115 8.096 -3.428 1.00 97.00 86 THR A CA 1
ATOM 664 C C . THR A 1 86 ? -0.721 7.134 -2.404 1.00 97.00 86 THR A C 1
ATOM 666 O O . THR A 1 86 ? -1.321 7.570 -1.419 1.00 97.00 86 THR A O 1
ATOM 669 N N . MET A 1 87 ? -0.509 5.828 -2.596 1.00 97.31 87 MET A N 1
ATOM 670 C CA . MET A 1 87 ? -0.942 4.784 -1.669 1.00 97.31 87 MET A CA 1
ATOM 671 C C . MET A 1 87 ? -0.310 4.973 -0.289 1.00 97.31 87 MET A C 1
ATOM 673 O O . MET A 1 87 ? -1.036 4.955 0.697 1.00 97.31 87 MET A O 1
ATOM 677 N N . ALA A 1 88 ? 0.999 5.212 -0.202 1.00 96.88 88 ALA A N 1
ATOM 678 C CA . ALA A 1 88 ? 1.709 5.413 1.060 1.00 96.88 88 ALA A CA 1
ATOM 679 C C . ALA A 1 88 ? 1.236 6.673 1.797 1.00 96.88 88 ALA A C 1
ATOM 681 O O . ALA A 1 88 ? 1.022 6.638 3.006 1.00 96.88 88 ALA A O 1
ATOM 682 N N . THR A 1 89 ? 0.963 7.763 1.076 1.00 96.25 89 THR A N 1
ATOM 683 C CA . THR A 1 89 ? 0.384 8.982 1.667 1.00 96.25 89 THR A CA 1
ATOM 684 C C . THR A 1 89 ? -1.002 8.712 2.260 1.00 96.25 89 THR A C 1
ATOM 686 O O . THR A 1 89 ? -1.315 9.148 3.372 1.00 96.25 89 THR A O 1
ATOM 689 N N . LYS A 1 90 ? -1.845 7.969 1.534 1.00 96.19 90 LYS A N 1
ATOM 690 C CA . LYS A 1 90 ? -3.182 7.588 1.998 1.00 96.19 90 LYS A CA 1
ATOM 691 C C . LYS A 1 90 ? -3.113 6.614 3.174 1.00 96.19 90 LYS A C 1
ATOM 693 O O . LYS A 1 90 ? -3.802 6.824 4.170 1.00 96.19 90 LYS A O 1
ATOM 698 N N . ALA A 1 91 ? -2.250 5.609 3.090 1.00 96.75 91 ALA A N 1
ATOM 699 C CA . ALA A 1 91 ? -1.985 4.646 4.149 1.00 96.75 91 ALA A CA 1
ATOM 700 C C . ALA A 1 91 ? -1.548 5.338 5.442 1.00 96.75 91 ALA A C 1
ATOM 702 O O . ALA A 1 91 ? -2.108 5.056 6.495 1.00 96.75 91 ALA A O 1
ATOM 703 N N . HIS A 1 92 ? -0.652 6.323 5.357 1.00 95.31 92 HIS A N 1
ATOM 704 C CA . HIS A 1 92 ? -0.197 7.094 6.514 1.00 95.31 92 HIS A CA 1
ATOM 705 C C . HIS A 1 92 ? -1.334 7.873 7.184 1.00 95.31 92 HIS A C 1
ATOM 707 O O . HIS A 1 92 ? -1.472 7.904 8.409 1.00 95.31 92 HIS A O 1
ATOM 713 N N . ARG A 1 93 ? -2.212 8.471 6.372 1.00 94.75 93 ARG A N 1
ATOM 714 C CA . ARG A 1 93 ? -3.400 9.188 6.851 1.00 94.75 93 ARG A CA 1
ATOM 715 C C . ARG A 1 93 ? -4.402 8.248 7.531 1.00 94.75 93 ARG A C 1
ATOM 717 O O . ARG A 1 93 ? -4.993 8.619 8.547 1.00 94.75 93 ARG A O 1
ATOM 724 N N . ILE A 1 94 ? -4.564 7.034 7.002 1.00 95.12 94 ILE A N 1
ATOM 725 C CA . ILE A 1 94 ? -5.382 5.971 7.602 1.00 95.12 94 ILE A CA 1
ATOM 726 C C . ILE A 1 94 ? -4.763 5.505 8.924 1.00 95.12 94 ILE A C 1
ATOM 728 O O . ILE A 1 94 ? -5.458 5.486 9.937 1.00 95.12 94 ILE A O 1
ATOM 732 N N . ALA A 1 95 ? -3.464 5.203 8.935 1.00 95.06 95 ALA A N 1
ATOM 733 C CA . ALA A 1 95 ? -2.730 4.707 10.096 1.00 95.06 95 ALA A CA 1
ATOM 734 C C . ALA A 1 95 ? -2.787 5.668 11.293 1.00 95.06 95 ALA A C 1
ATOM 736 O O . ALA A 1 95 ? -2.964 5.237 12.430 1.00 95.06 95 ALA A O 1
ATOM 737 N N . ARG A 1 96 ? -2.733 6.982 11.039 1.00 93.75 96 ARG A N 1
ATOM 738 C CA . ARG A 1 96 ? -2.893 8.022 12.071 1.00 93.75 96 ARG A CA 1
ATOM 739 C C . ARG A 1 96 ? -4.339 8.261 12.511 1.00 93.75 96 ARG A C 1
ATOM 741 O O . ARG A 1 96 ? -4.593 9.108 13.365 1.00 93.75 96 ARG A O 1
ATOM 748 N N . GLY A 1 97 ? -5.304 7.575 11.903 1.00 91.88 97 GLY A N 1
ATOM 749 C CA . GLY A 1 97 ? -6.727 7.761 12.171 1.00 91.88 97 GLY A CA 1
ATOM 750 C C . GLY A 1 97 ? -7.286 9.095 11.670 1.00 91.88 97 GLY A C 1
ATOM 751 O O . GLY A 1 97 ? -8.395 9.469 12.055 1.00 91.88 97 GLY A O 1
ATOM 752 N N . ALA A 1 98 ? -6.563 9.814 10.804 1.00 93.31 98 ALA A N 1
ATOM 753 C CA . ALA A 1 98 ? -7.019 11.097 10.278 1.00 93.31 98 ALA A CA 1
ATOM 754 C C . ALA A 1 98 ? -8.285 10.935 9.420 1.00 93.31 98 ALA A C 1
ATOM 756 O O . ALA A 1 98 ? -9.206 11.737 9.556 1.00 93.31 98 ALA A O 1
ATOM 757 N N . GLU A 1 99 ? -8.401 9.854 8.638 1.00 90.12 99 GLU A N 1
ATOM 758 C CA . GLU A 1 99 ? -9.631 9.557 7.881 1.00 90.12 99 GLU A CA 1
ATOM 759 C C . GLU A 1 99 ? -10.843 9.364 8.798 1.00 90.12 99 GLU A C 1
ATOM 761 O O . GLU A 1 99 ? -11.914 9.917 8.550 1.00 90.12 99 GLU A O 1
ATOM 766 N N . ALA A 1 100 ? -10.670 8.628 9.899 1.00 89.56 100 ALA A N 1
ATOM 767 C CA . ALA A 1 100 ? -11.736 8.407 10.870 1.00 89.56 100 ALA A CA 1
ATOM 768 C C . ALA A 1 100 ? -12.119 9.706 11.599 1.00 89.56 100 ALA A C 1
ATOM 770 O O . ALA A 1 100 ? -13.301 9.953 11.844 1.00 89.56 100 ALA A O 1
ATOM 771 N N . ALA A 1 101 ? -11.140 10.554 11.929 1.00 93.62 101 ALA A N 1
ATOM 772 C CA . ALA A 1 101 ? -11.384 11.856 12.543 1.00 93.62 101 ALA A CA 1
ATOM 773 C C . ALA A 1 101 ? -12.162 12.791 11.603 1.00 93.62 101 ALA A C 1
ATOM 775 O O . ALA A 1 101 ? -13.168 13.371 12.013 1.00 93.62 101 ALA A O 1
ATOM 776 N N . ILE A 1 102 ? -11.754 12.881 10.333 1.00 90.88 102 ILE A N 1
ATOM 777 C CA . ILE A 1 102 ? -12.443 13.679 9.311 1.00 90.88 102 ILE A CA 1
ATOM 778 C C . ILE A 1 102 ? -13.872 13.161 9.108 1.00 90.88 102 ILE A C 1
ATOM 780 O O . ILE A 1 102 ? -14.813 13.952 9.149 1.00 90.88 102 ILE A O 1
ATOM 784 N N . ALA A 1 103 ? -14.066 11.846 8.967 1.00 90.25 103 ALA A N 1
ATOM 785 C CA . ALA A 1 103 ? -15.393 11.252 8.790 1.00 90.25 103 ALA A CA 1
ATOM 786 C C . ALA A 1 103 ? -16.342 11.569 9.960 1.00 90.25 103 ALA A C 1
ATOM 788 O O . ALA A 1 103 ? -17.512 11.896 9.744 1.00 90.25 103 ALA A O 1
ATOM 789 N N . ARG A 1 104 ? -15.839 11.538 11.202 1.00 93.56 104 ARG A N 1
ATOM 790 C CA . ARG A 1 104 ? -16.609 11.935 12.394 1.00 93.56 104 ARG A CA 1
ATOM 791 C C . ARG A 1 104 ? -17.024 13.402 12.333 1.00 93.56 104 ARG A C 1
ATOM 793 O O . ARG A 1 104 ? -18.197 13.694 12.541 1.00 93.56 104 ARG A O 1
ATOM 800 N N . ILE A 1 105 ? -16.101 14.303 11.992 1.00 94.75 105 ILE A N 1
ATOM 801 C CA . ILE A 1 105 ? -16.390 15.739 11.856 1.00 94.75 105 ILE A CA 1
ATOM 802 C C . ILE A 1 105 ? -17.453 15.973 10.777 1.00 94.75 105 ILE A C 1
ATOM 804 O O . ILE A 1 105 ? -18.442 16.654 11.033 1.00 94.75 105 ILE A O 1
ATOM 808 N N . LEU A 1 106 ? -17.301 15.371 9.594 1.00 93.81 106 LEU A N 1
ATOM 809 C CA . LEU A 1 106 ? -18.269 15.510 8.500 1.00 93.81 106 LEU A CA 1
ATOM 810 C C . LEU A 1 106 ? -19.656 14.975 8.879 1.00 93.81 106 LEU A C 1
ATOM 812 O O . LEU A 1 106 ? -20.669 15.584 8.530 1.00 93.81 106 LEU A O 1
ATOM 816 N N . THR A 1 107 ? -19.709 13.880 9.641 1.00 93.44 107 THR A N 1
ATOM 817 C CA . THR A 1 107 ? -20.963 13.325 10.172 1.00 93.44 107 THR A CA 1
ATOM 818 C C . THR A 1 107 ? -21.616 14.280 11.176 1.00 93.44 107 THR A C 1
ATOM 820 O O . THR A 1 107 ? -22.825 14.508 11.113 1.00 93.44 107 THR A O 1
ATOM 823 N N . SER A 1 108 ? -20.832 14.888 12.074 1.00 90.06 108 SER A N 1
ATOM 824 C CA . SER A 1 108 ? -21.324 15.896 13.022 1.00 90.06 108 SER A CA 1
ATOM 825 C C . SER A 1 108 ? -21.835 17.160 12.327 1.00 90.06 108 SER A C 1
ATOM 827 O O . SER A 1 108 ? -22.858 17.690 12.743 1.00 90.06 108 SER A O 1
ATOM 829 N N . LEU A 1 109 ? -21.174 17.618 11.258 1.00 91.81 109 LEU A N 1
ATOM 830 C CA . LEU A 1 109 ? -21.594 18.794 10.482 1.00 91.81 109 LEU A CA 1
ATOM 831 C C . LEU A 1 109 ? -22.840 18.539 9.622 1.00 91.81 109 LEU A C 1
ATOM 833 O O . LEU A 1 109 ? -23.619 19.457 9.388 1.00 91.81 109 LEU A O 1
ATOM 837 N N . SER A 1 110 ? -23.026 17.306 9.145 1.00 83.81 110 SER A N 1
ATOM 838 C CA . SER A 1 110 ? -24.178 16.926 8.310 1.00 83.81 110 SER A CA 1
ATOM 839 C C . SER A 1 110 ? -25.416 16.555 9.129 1.00 83.81 110 SER A C 1
ATOM 841 O O . SER A 1 110 ? -26.510 16.426 8.580 1.00 83.81 110 SER A O 1
ATOM 843 N N . SER A 1 111 ? -25.261 16.363 10.440 1.00 75.06 111 SER A N 1
ATOM 844 C CA . SER A 1 111 ? -26.386 16.112 11.334 1.00 75.06 111 SER A CA 1
ATOM 845 C C . SER A 1 111 ? -27.120 17.434 11.587 1.00 75.06 111 SER A C 1
ATOM 847 O O . SER A 1 111 ? -26.481 18.387 12.036 1.00 75.06 111 SER A O 1
ATOM 849 N N . PRO A 1 112 ? -28.441 17.535 11.330 1.00 61.56 112 PRO A N 1
ATOM 850 C CA . PRO A 1 112 ? -29.189 18.733 11.691 1.00 61.56 112 PRO A CA 1
ATOM 851 C C . PRO A 1 112 ? -29.033 18.972 13.197 1.00 61.56 112 PRO A C 1
ATOM 853 O O . PRO A 1 112 ? -28.957 17.988 13.947 1.00 61.56 112 PRO A O 1
ATOM 856 N N . PRO A 1 113 ? -28.985 20.236 13.663 1.00 58.69 113 PRO A N 1
ATOM 857 C CA . PRO A 1 113 ? -28.984 20.511 15.087 1.00 58.69 113 PRO A CA 1
ATOM 858 C C . PRO A 1 113 ? -30.209 19.808 15.658 1.00 58.69 113 PRO A C 1
ATOM 860 O O . PRO A 1 113 ? -31.345 20.178 15.356 1.00 58.69 113 PRO A O 1
ATOM 863 N N . LYS A 1 114 ? -29.985 18.749 16.446 1.00 59.72 114 LYS A N 1
ATOM 864 C CA . LYS A 1 114 ? -30.993 18.295 17.391 1.00 59.72 114 LYS A CA 1
ATOM 865 C C . LYS A 1 114 ? -31.179 19.491 18.295 1.00 59.72 114 LYS A C 1
ATOM 867 O O . LYS A 1 114 ? -30.361 19.738 19.173 1.00 59.72 114 LYS A O 1
ATOM 872 N N . GLN A 1 115 ? -32.193 20.276 17.952 1.00 46.41 115 GLN A N 1
ATOM 873 C CA . GLN A 1 115 ? -32.820 21.249 18.806 1.00 46.41 115 GLN A CA 1
ATOM 874 C C . GLN A 1 115 ? -32.846 20.606 20.181 1.00 46.41 115 GLN A C 1
ATOM 876 O O . GLN A 1 115 ? -33.460 19.548 20.348 1.00 46.41 115 GLN A O 1
ATOM 881 N N . ASP A 1 116 ? -32.058 21.182 21.088 1.00 52.88 116 ASP A N 1
ATOM 882 C CA . ASP A 1 116 ? -32.134 20.938 22.515 1.00 52.88 116 ASP A CA 1
ATOM 883 C C . ASP A 1 116 ? -33.628 20.901 22.823 1.00 52.88 116 ASP A C 1
ATOM 885 O O . ASP A 1 116 ? -34.328 21.915 22.714 1.00 52.88 116 ASP A O 1
ATOM 889 N N . ALA A 1 117 ? -34.159 19.698 23.044 1.00 48.62 117 ALA A N 1
ATOM 890 C CA . ALA A 1 117 ? -35.491 19.587 23.584 1.00 48.62 117 ALA A CA 1
ATOM 891 C C . ALA A 1 117 ? -35.385 20.331 24.916 1.00 48.62 117 ALA A C 1
ATOM 893 O O . ALA A 1 117 ? -34.519 19.960 25.714 1.00 48.62 117 ALA A O 1
ATOM 894 N N . PRO A 1 118 ? -36.162 21.410 25.133 1.00 52.62 118 PRO A N 1
ATOM 895 C CA . PRO A 1 118 ? -36.074 22.169 26.366 1.00 52.62 118 PRO A CA 1
ATOM 896 C C . PRO A 1 118 ? -36.133 21.181 27.532 1.00 52.62 118 PRO A C 1
ATOM 898 O O . PRO A 1 118 ? -36.946 20.249 27.468 1.00 52.62 118 PRO A O 1
ATOM 901 N N . PRO A 1 119 ? -35.260 21.325 28.549 1.00 55.66 119 PRO A N 1
ATOM 902 C CA . PRO A 1 119 ? -35.275 20.443 29.701 1.00 55.66 119 PRO A CA 1
ATOM 903 C C . PRO A 1 119 ? -36.715 20.377 30.186 1.00 55.66 119 PRO A C 1
ATOM 905 O O . PRO A 1 119 ? -37.319 21.414 30.479 1.00 55.66 119 PRO A O 1
ATOM 908 N N . ALA A 1 120 ? -37.288 19.170 30.179 1.00 52.91 120 ALA A N 1
ATOM 909 C CA . ALA A 1 120 ? -38.602 18.948 30.751 1.00 52.91 120 ALA A CA 1
ATOM 910 C C . ALA A 1 120 ? -38.595 19.623 32.132 1.00 52.91 120 ALA A C 1
ATOM 912 O O . ALA A 1 120 ? -37.643 19.404 32.893 1.00 52.91 120 ALA A O 1
ATOM 913 N N . PRO A 1 121 ? -39.559 20.518 32.415 1.00 50.44 121 PRO A N 1
ATOM 914 C CA . PRO A 1 121 ? -39.524 21.359 33.595 1.00 50.44 121 PRO A CA 1
ATOM 915 C C . PRO A 1 121 ? -39.317 20.482 34.820 1.00 50.44 121 PRO A C 1
ATOM 917 O O . PRO A 1 121 ? -40.017 19.486 35.004 1.00 50.44 121 PRO A O 1
ATOM 920 N N . ALA A 1 122 ? -38.314 20.867 35.608 1.00 53.22 122 ALA A N 1
ATOM 921 C CA . ALA A 1 122 ? -38.006 20.311 36.907 1.00 53.22 122 ALA A CA 1
ATOM 922 C C . ALA A 1 122 ? -39.305 19.972 37.645 1.00 53.22 122 ALA A C 1
ATOM 924 O O . ALA A 1 122 ? -40.059 20.859 38.055 1.00 53.22 122 ALA A O 1
ATOM 925 N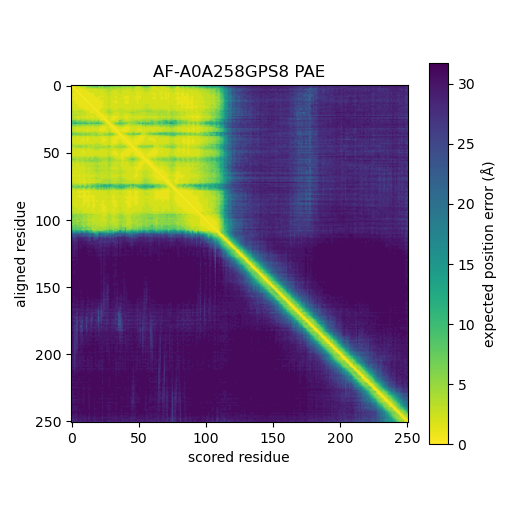 N . ALA A 1 123 ? -39.573 18.675 37.792 1.00 54.91 123 ALA A N 1
ATOM 926 C CA . ALA A 1 123 ? -40.535 18.210 38.765 1.00 54.91 123 ALA A CA 1
ATOM 927 C C . ALA A 1 123 ? -40.004 18.639 40.138 1.00 54.91 123 ALA A C 1
ATOM 929 O O . ALA A 1 123 ? -38.990 18.129 40.598 1.00 54.91 123 ALA A O 1
ATOM 930 N N . ALA A 1 124 ? -40.669 19.658 40.679 1.00 53.31 124 ALA A N 1
ATOM 931 C CA . ALA A 1 124 ? -40.777 20.106 42.061 1.00 53.31 124 ALA A CA 1
ATOM 932 C C . ALA A 1 124 ? -39.584 19.855 43.023 1.00 53.31 124 ALA A C 1
ATOM 934 O O . ALA A 1 124 ? -39.226 18.708 43.295 1.00 53.31 124 ALA A O 1
ATOM 935 N N . PRO A 1 125 ? -39.044 20.910 43.665 1.00 55.91 125 PRO A N 1
ATOM 936 C CA . PRO A 1 125 ? -38.088 20.750 44.758 1.00 55.91 125 PRO A CA 1
ATOM 937 C C . PRO A 1 125 ? -38.751 20.037 45.956 1.00 55.91 125 PRO A C 1
ATOM 939 O O . PRO A 1 125 ? -39.859 20.421 46.343 1.00 55.91 125 PRO A O 1
ATOM 942 N N . PRO A 1 126 ? -38.107 19.038 46.591 1.00 62.59 126 PRO A N 1
ATOM 943 C CA . PRO A 1 126 ? -38.526 18.592 47.913 1.00 62.59 126 PRO A CA 1
ATOM 944 C C . PRO A 1 126 ? -38.280 19.711 48.955 1.00 62.59 126 PRO A C 1
ATOM 946 O O . PRO A 1 126 ? -37.322 20.477 48.817 1.00 62.59 126 PRO A O 1
ATOM 949 N N . PRO A 1 127 ? -39.147 19.842 49.978 1.00 56.50 127 PRO A N 1
ATOM 950 C CA . PRO A 1 127 ? -39.092 20.908 50.982 1.00 56.50 127 PRO A CA 1
ATOM 951 C C . PRO A 1 127 ? -37.806 20.877 51.835 1.00 56.50 127 PRO A C 1
ATOM 953 O O . PRO A 1 127 ? -37.107 19.862 51.882 1.00 56.50 127 PRO A O 1
ATOM 956 N N . PRO A 1 128 ? -37.481 21.996 52.513 1.00 44.59 128 PRO A N 1
ATOM 957 C CA . PRO A 1 128 ? -36.152 22.269 53.040 1.00 44.59 128 PRO A CA 1
ATOM 958 C C . PRO A 1 128 ? -35.835 21.360 54.229 1.00 44.59 128 PRO A C 1
ATOM 960 O O . PRO A 1 128 ? -36.519 21.398 55.250 1.00 44.59 128 PRO A O 1
ATOM 963 N N . HIS A 1 129 ? -34.759 20.584 54.127 1.00 46.66 129 HIS A N 1
ATOM 964 C CA . HIS A 1 129 ? -34.037 20.134 55.310 1.00 46.66 129 HIS A CA 1
ATOM 965 C C . HIS A 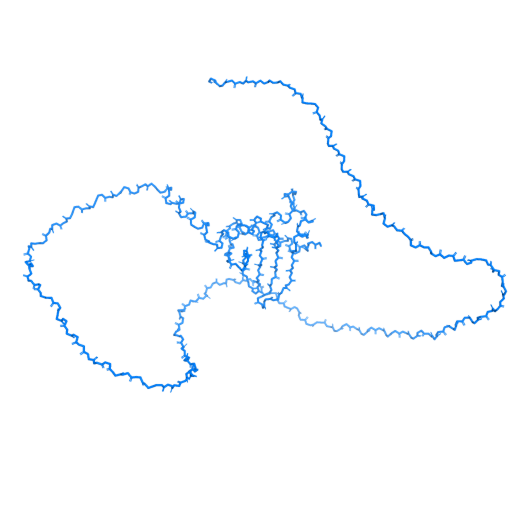1 129 ? -32.846 21.062 55.515 1.00 46.66 129 HIS A C 1
ATOM 967 O O . HIS A 1 129 ? -32.005 21.239 54.636 1.00 46.66 129 HIS A O 1
ATOM 973 N N . ALA A 1 130 ? -32.864 21.715 56.670 1.00 43.16 130 ALA A N 1
ATOM 974 C CA . ALA A 1 130 ? -31.879 22.666 57.133 1.00 43.16 130 ALA A CA 1
ATOM 975 C C . ALA A 1 130 ? -30.443 22.129 57.004 1.00 43.16 130 ALA A C 1
ATOM 977 O O . ALA A 1 130 ? -30.129 21.023 57.435 1.00 43.16 130 ALA A O 1
ATOM 978 N N . ALA A 1 131 ? -29.564 22.961 56.460 1.00 49.12 131 ALA A N 1
ATOM 979 C CA . ALA A 1 131 ? -28.135 22.948 56.757 1.00 49.12 131 ALA A CA 1
ATOM 980 C C . ALA A 1 131 ? -27.863 24.034 57.824 1.00 49.12 131 ALA A C 1
ATOM 982 O O . ALA A 1 131 ? -28.694 24.939 57.951 1.00 49.12 131 ALA A O 1
ATOM 983 N N . PRO A 1 132 ? -26.670 24.137 58.442 1.00 59.16 132 PRO A N 1
ATOM 984 C CA . PRO A 1 132 ? -25.669 23.159 58.910 1.00 59.16 132 PRO A CA 1
ATOM 985 C C . PRO A 1 132 ? -25.290 23.494 60.399 1.00 59.16 132 PRO A C 1
ATOM 987 O O . PRO A 1 132 ? -26.100 24.160 61.046 1.00 59.16 132 PRO A O 1
ATOM 990 N N . PRO A 1 133 ? -24.162 23.051 61.017 1.00 47.78 133 PRO A N 1
ATOM 991 C CA . PRO A 1 133 ? -22.807 23.584 60.734 1.00 47.78 133 PRO A CA 1
ATOM 992 C C . PRO A 1 133 ? -21.709 22.485 60.735 1.00 47.78 133 PRO A C 1
ATOM 994 O O . PRO A 1 133 ? -21.755 21.529 61.497 1.00 47.78 133 PRO A O 1
ATOM 997 N N . LEU A 1 134 ? -20.785 22.457 59.770 1.00 51.75 134 LEU A N 1
ATOM 998 C CA . LEU A 1 134 ? -19.463 23.103 59.844 1.00 51.75 134 LEU A CA 1
ATOM 999 C C . LEU A 1 134 ? -18.755 22.938 61.200 1.00 51.75 134 LEU A C 1
ATOM 1001 O O . LEU A 1 134 ? -19.001 23.735 62.095 1.00 51.75 134 LEU A O 1
ATOM 1005 N N . GLU A 1 135 ? -17.771 22.034 61.281 1.00 45.84 135 GLU A N 1
ATOM 1006 C CA . GLU A 1 135 ? -16.541 22.315 62.036 1.00 45.84 135 GLU A CA 1
ATOM 1007 C C . GLU A 1 135 ? -15.282 21.743 61.330 1.00 45.84 135 GLU A C 1
ATOM 1009 O O . GLU A 1 135 ? -15.369 20.697 60.679 1.00 45.84 135 GLU A O 1
ATOM 1014 N N . PRO A 1 136 ? -14.138 22.461 61.379 1.00 59.69 136 PRO A N 1
ATOM 1015 C CA . PRO A 1 136 ? -12.994 22.346 60.463 1.00 59.69 136 PRO A CA 1
ATOM 1016 C C . PRO A 1 136 ? -11.851 21.442 60.994 1.00 59.69 136 PRO A C 1
ATOM 1018 O O . PRO A 1 136 ? -11.960 20.862 62.074 1.00 59.69 136 PRO A O 1
ATOM 1021 N N . PRO A 1 137 ? -10.731 21.301 60.248 1.00 50.47 137 PRO A N 1
ATOM 1022 C CA . PRO A 1 137 ? -9.705 20.292 60.494 1.00 50.47 137 PRO A CA 1
ATOM 1023 C C . PRO A 1 137 ? -8.808 20.661 61.679 1.00 50.47 137 PRO A C 1
ATOM 1025 O O . PRO A 1 137 ? -8.271 21.767 61.747 1.00 50.47 137 PRO A O 1
ATOM 1028 N N . LYS A 1 138 ? -8.556 19.703 62.577 1.00 44.38 138 LYS A N 1
ATOM 1029 C CA . LYS A 1 138 ? -7.481 19.835 63.562 1.00 44.38 138 LYS A CA 1
ATOM 1030 C C . LYS A 1 138 ? -6.174 19.340 62.951 1.00 44.38 138 LYS A C 1
ATOM 1032 O O . LYS A 1 138 ? -5.912 18.144 62.870 1.00 44.38 138 LYS A O 1
ATOM 1037 N N . ALA A 1 139 ? -5.377 20.301 62.500 1.00 50.75 139 ALA A N 1
ATOM 1038 C CA . ALA A 1 139 ? -3.949 20.140 62.308 1.00 50.75 139 ALA A CA 1
ATOM 1039 C C . ALA A 1 139 ? -3.278 19.863 63.662 1.00 50.75 139 ALA A C 1
ATOM 1041 O O . ALA A 1 139 ? -3.486 20.611 64.613 1.00 50.75 139 ALA A O 1
ATOM 1042 N N . GLU A 1 140 ? -2.429 18.840 63.727 1.00 40.34 140 GLU A N 1
ATOM 1043 C CA . GLU A 1 140 ? -1.325 18.800 64.684 1.00 40.34 140 GLU A CA 1
ATOM 1044 C C . GLU A 1 140 ? -0.132 18.095 64.023 1.00 40.34 140 GLU A C 1
ATOM 1046 O O . GLU A 1 140 ? -0.145 16.900 63.733 1.00 40.34 140 GLU A O 1
ATOM 1051 N N . ALA A 1 141 ? 0.871 18.907 63.695 1.00 52.72 141 ALA A N 1
ATOM 1052 C CA . ALA A 1 141 ? 2.232 18.513 63.350 1.00 52.72 141 ALA A CA 1
ATOM 1053 C C . ALA A 1 141 ? 2.981 18.053 64.628 1.00 52.72 141 ALA A C 1
ATOM 1055 O O . ALA A 1 141 ? 2.390 17.976 65.700 1.00 52.72 141 ALA A O 1
ATOM 1056 N N . PRO A 1 142 ? 4.319 17.992 64.639 1.00 49.88 142 PRO A N 1
ATOM 1057 C CA . PRO A 1 142 ? 5.267 17.190 63.871 1.00 49.88 142 PRO A CA 1
ATOM 1058 C C . PRO A 1 142 ? 6.006 16.213 64.817 1.00 49.88 142 PRO A C 1
ATOM 1060 O O . PRO A 1 142 ? 6.062 16.426 66.028 1.00 49.88 142 PRO A O 1
ATOM 1063 N N . LYS A 1 143 ? 6.663 15.168 64.298 1.00 49.50 143 LYS A N 1
ATOM 1064 C CA . LYS A 1 143 ? 7.698 14.454 65.070 1.00 49.50 143 LYS A CA 1
ATOM 1065 C C . LYS A 1 143 ? 8.986 14.273 64.263 1.00 49.50 143 LYS A C 1
ATOM 1067 O O . LYS A 1 143 ? 8.931 14.229 63.038 1.00 49.50 143 LYS A O 1
ATOM 1072 N N . PRO A 1 144 ? 10.136 14.304 64.956 1.00 51.41 144 PRO A N 1
ATOM 1073 C CA . PRO A 1 144 ? 11.331 15.000 64.504 1.00 51.41 144 PRO A CA 1
ATOM 1074 C C . PRO A 1 144 ? 12.284 14.121 63.695 1.00 51.41 144 PRO A C 1
ATOM 1076 O O . PRO A 1 144 ? 12.354 12.906 63.862 1.00 51.41 144 PRO A O 1
ATOM 1079 N N . VAL A 1 145 ? 13.064 14.802 62.862 1.00 61.81 145 VAL A N 1
ATOM 1080 C CA . VAL A 1 145 ? 14.262 14.305 62.180 1.00 61.81 145 VAL A CA 1
ATOM 1081 C C . VAL A 1 145 ? 15.350 13.969 63.212 1.00 61.81 145 VAL A C 1
ATOM 1083 O O . VAL A 1 145 ? 15.623 14.799 64.081 1.00 61.81 145 VAL A O 1
ATOM 1086 N N . PRO A 1 146 ? 16.047 12.830 63.076 1.00 67.06 146 PRO A N 1
ATOM 1087 C CA . PRO A 1 146 ? 17.483 12.767 63.338 1.00 67.06 146 PRO A CA 1
ATOM 1088 C C . PRO A 1 146 ? 18.280 12.622 62.019 1.00 67.06 146 PRO A C 1
ATOM 1090 O O . PRO A 1 146 ? 17.801 11.974 61.086 1.00 67.06 146 PRO A O 1
ATOM 1093 N N . PRO A 1 147 ? 19.470 13.247 61.899 1.00 58.28 147 PRO A N 1
ATOM 1094 C CA . PRO A 1 147 ? 20.268 13.274 60.672 1.00 58.28 147 PRO A CA 1
ATOM 1095 C C . PRO A 1 147 ? 21.318 12.125 60.663 1.00 58.28 147 PRO A C 1
ATOM 1097 O O . PRO A 1 147 ? 21.209 11.190 61.454 1.00 58.28 147 PRO A O 1
ATOM 1100 N N . PRO A 1 148 ? 22.272 12.099 59.713 1.00 56.78 148 PRO A N 1
ATOM 1101 C CA . PRO A 1 148 ? 22.438 11.038 58.729 1.00 56.78 148 PRO A CA 1
ATOM 1102 C C . PRO A 1 148 ? 23.469 9.977 59.148 1.00 56.78 148 PRO A C 1
ATOM 1104 O O . PRO A 1 148 ? 24.502 10.280 59.744 1.00 56.78 148 PRO A O 1
ATOM 1107 N N . THR A 1 149 ? 23.277 8.725 58.738 1.00 46.69 149 THR A N 1
ATOM 1108 C CA . THR A 1 149 ? 24.389 7.767 58.671 1.00 46.69 149 THR A CA 1
ATOM 1109 C C . THR A 1 149 ? 24.416 7.113 57.299 1.00 46.69 149 THR A C 1
ATOM 1111 O O . THR A 1 149 ? 23.576 6.303 56.932 1.00 46.69 149 THR A O 1
ATOM 1114 N N . ALA A 1 150 ? 25.371 7.635 56.540 1.00 40.66 150 ALA A N 1
ATOM 1115 C CA . ALA A 1 150 ? 26.132 7.080 55.440 1.00 40.66 150 ALA A CA 1
ATOM 1116 C C . ALA A 1 150 ? 25.943 5.592 55.068 1.00 40.66 150 ALA A C 1
ATOM 1118 O O . ALA A 1 150 ? 25.954 4.705 55.914 1.00 40.66 150 ALA A O 1
ATOM 1119 N N . VAL A 1 151 ? 25.996 5.408 53.742 1.00 45.44 151 VAL A N 1
ATOM 1120 C CA . VAL A 1 151 ? 26.517 4.274 52.955 1.00 45.44 151 VAL A CA 1
ATOM 1121 C C . VAL A 1 151 ? 25.762 2.940 53.003 1.00 45.44 151 VAL A C 1
ATOM 1123 O O . VAL A 1 151 ? 25.868 2.171 53.943 1.00 45.44 151 VAL A O 1
ATOM 1126 N N . ALA A 1 152 ? 25.127 2.568 51.888 1.00 44.06 152 ALA A N 1
ATOM 1127 C CA . ALA A 1 152 ? 25.764 1.686 50.902 1.00 44.06 152 ALA A CA 1
ATOM 1128 C C . ALA A 1 152 ? 24.797 1.298 49.767 1.00 44.06 152 ALA A C 1
ATOM 1130 O O . ALA A 1 152 ? 23.608 1.067 49.959 1.00 44.06 152 ALA A O 1
ATOM 1131 N N . SER A 1 153 ? 25.383 1.256 48.576 1.00 43.09 153 SER A N 1
ATOM 1132 C CA . SER A 1 153 ? 24.882 0.893 47.256 1.00 43.09 153 SER A CA 1
ATOM 1133 C C . SER A 1 153 ? 23.782 -0.169 47.147 1.00 43.09 153 SER A C 1
ATOM 1135 O O . SER A 1 153 ? 23.923 -1.306 47.580 1.00 43.09 153 SER A O 1
ATOM 1137 N N . ALA A 1 154 ? 22.745 0.219 46.402 1.00 44.06 154 ALA A N 1
ATOM 1138 C CA . ALA A 1 154 ? 22.275 -0.414 45.167 1.00 44.06 154 ALA A CA 1
ATOM 1139 C C . ALA A 1 154 ? 22.683 -1.879 44.901 1.00 44.06 154 ALA A C 1
ATOM 1141 O O . ALA A 1 154 ? 23.781 -2.139 44.415 1.00 44.06 154 ALA A O 1
ATOM 1142 N N . ALA A 1 155 ? 21.722 -2.791 45.068 1.00 42.91 155 ALA A N 1
ATOM 1143 C CA . ALA A 1 155 ? 21.488 -3.927 44.171 1.00 42.91 155 ALA A CA 1
ATOM 1144 C C . ALA A 1 155 ? 20.134 -4.579 44.510 1.00 42.91 155 ALA A C 1
ATOM 1146 O O . ALA A 1 155 ? 20.021 -5.304 45.494 1.00 42.91 155 ALA A O 1
ATOM 1147 N N . LEU A 1 156 ? 19.103 -4.346 43.694 1.00 38.59 156 LEU A N 1
ATOM 1148 C CA . LEU A 1 156 ? 17.884 -5.160 43.690 1.00 38.59 156 LEU A CA 1
ATOM 1149 C C . LEU A 1 156 ? 17.606 -5.603 42.253 1.00 38.59 156 LEU A C 1
ATOM 1151 O O . LEU A 1 156 ? 17.248 -4.799 41.395 1.00 38.59 156 LEU A O 1
ATOM 1155 N N . ALA A 1 157 ? 17.815 -6.894 42.013 1.00 42.41 157 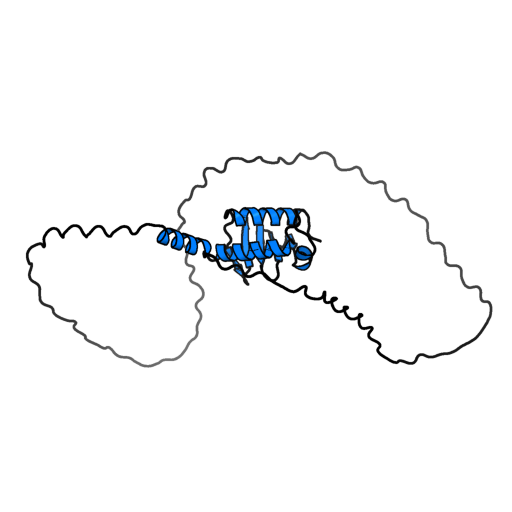ALA A N 1
ATOM 1156 C CA . ALA A 1 157 ? 17.245 -7.632 40.893 1.00 42.41 157 ALA A CA 1
ATOM 1157 C C . ALA A 1 157 ? 15.870 -8.222 41.320 1.00 42.41 157 ALA A C 1
ATOM 1159 O O . ALA A 1 157 ? 15.436 -8.007 42.452 1.00 42.41 157 ALA A O 1
ATOM 1160 N N . PRO A 1 158 ? 15.146 -8.920 40.432 1.00 47.19 158 PRO A N 1
ATOM 1161 C CA . PRO A 1 158 ? 13.932 -8.453 39.774 1.00 47.19 158 PRO A CA 1
ATOM 1162 C C . PRO A 1 158 ? 12.644 -8.986 40.428 1.00 47.19 158 PRO A C 1
ATOM 1164 O O . PRO A 1 158 ? 12.577 -10.142 40.842 1.00 47.19 158 PRO A O 1
ATOM 1167 N N . VAL A 1 159 ? 11.577 -8.179 40.445 1.00 44.25 159 VAL A N 1
ATOM 1168 C CA . VAL A 1 159 ? 10.226 -8.666 40.764 1.00 44.25 159 VAL A CA 1
ATOM 1169 C C . VAL A 1 159 ? 9.536 -9.133 39.483 1.00 44.25 159 VAL A C 1
ATOM 1171 O O . VAL A 1 159 ? 9.235 -8.350 38.584 1.00 44.25 159 VAL A O 1
ATOM 1174 N N . ALA A 1 160 ? 9.318 -10.443 39.398 1.00 45.69 160 ALA A N 1
ATOM 1175 C CA . ALA A 1 160 ? 8.426 -11.056 38.432 1.00 45.69 160 ALA A CA 1
ATOM 1176 C C . ALA A 1 160 ? 6.977 -10.730 38.819 1.00 45.69 160 ALA A C 1
ATOM 1178 O O . ALA A 1 160 ? 6.492 -11.178 39.857 1.00 45.69 160 ALA A O 1
ATOM 1179 N N . THR A 1 161 ? 6.283 -9.973 37.972 1.00 42.19 161 THR A N 1
ATOM 1180 C CA . THR A 1 161 ? 4.833 -9.777 38.066 1.00 42.19 161 THR A CA 1
ATOM 1181 C C . THR A 1 161 ? 4.170 -10.572 36.950 1.00 42.19 161 THR A C 1
ATOM 1183 O O . THR A 1 161 ? 4.321 -10.259 35.772 1.00 42.19 161 THR A O 1
ATOM 1186 N N . ALA A 1 162 ? 3.442 -11.619 37.332 1.00 56.91 162 ALA A N 1
ATOM 1187 C CA . ALA A 1 162 ? 2.538 -12.353 36.457 1.00 56.91 162 ALA A CA 1
ATOM 1188 C C . ALA A 1 162 ? 1.283 -11.512 36.136 1.00 56.91 162 ALA A C 1
ATOM 1190 O O . ALA A 1 162 ? 0.729 -10.901 37.054 1.00 56.91 162 ALA A O 1
ATOM 1191 N N . PRO A 1 163 ? 0.770 -11.520 34.892 1.00 51.44 163 PRO A N 1
ATOM 1192 C CA . PRO A 1 163 ? -0.579 -11.050 34.601 1.00 51.44 163 PRO A CA 1
ATOM 1193 C C . PRO A 1 163 ? -1.611 -12.196 34.541 1.00 51.44 163 PRO A C 1
ATOM 1195 O O . PRO A 1 163 ? -1.356 -13.295 34.053 1.00 51.44 163 PRO A O 1
ATOM 1198 N N . LYS A 1 164 ? -2.794 -11.884 35.082 1.00 48.16 164 LYS A N 1
ATOM 1199 C CA . LYS A 1 164 ? -4.055 -12.650 35.186 1.00 48.16 164 LYS A CA 1
ATOM 1200 C C . LYS A 1 164 ? -4.755 -12.790 33.801 1.00 48.16 164 LYS A C 1
ATOM 1202 O O . LYS A 1 164 ? -4.459 -11.976 32.929 1.00 48.16 164 LYS A O 1
ATOM 1207 N N . PRO A 1 165 ? -5.637 -13.795 33.563 1.00 48.91 165 PRO A N 1
ATOM 1208 C CA . PRO A 1 165 ? -5.898 -14.327 32.222 1.00 48.91 165 PRO A CA 1
ATOM 1209 C C . PRO A 1 165 ? -6.883 -13.508 31.374 1.00 48.91 165 PRO A C 1
ATOM 1211 O O . PRO A 1 165 ? -7.694 -12.736 31.885 1.00 48.91 165 PRO A O 1
ATOM 1214 N N . ALA A 1 166 ? -6.764 -13.729 30.064 1.00 53.97 166 ALA A N 1
ATOM 1215 C CA . ALA A 1 166 ? -7.497 -13.116 28.962 1.00 53.97 166 ALA A CA 1
ATOM 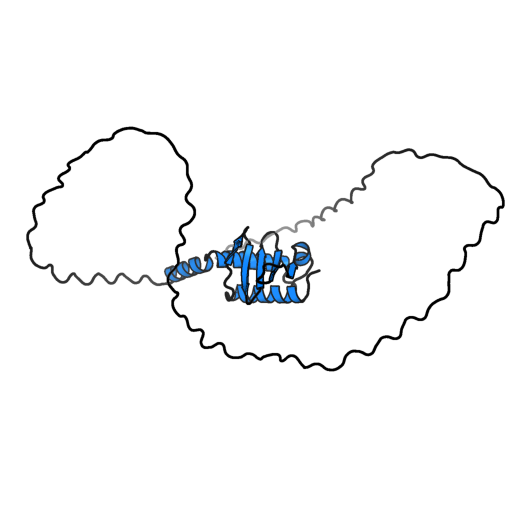1216 C C . ALA A 1 166 ? -9.014 -13.412 28.964 1.00 53.97 166 ALA A C 1
ATOM 1218 O O . ALA A 1 166 ? -9.430 -14.458 29.466 1.00 53.97 166 ALA A O 1
ATOM 1219 N N . PRO A 1 167 ? -9.843 -12.541 28.353 1.00 52.59 167 PRO A N 1
ATOM 1220 C CA . PRO A 1 167 ? -11.189 -12.910 27.940 1.00 52.59 167 PRO A CA 1
ATOM 1221 C C . PRO A 1 167 ? -11.146 -13.862 26.735 1.00 52.59 167 PRO A C 1
ATOM 1223 O O . PRO A 1 167 ? -10.452 -13.621 25.748 1.00 52.59 167 PRO A O 1
ATOM 1226 N N . ASP A 1 168 ? -11.915 -14.940 26.856 1.00 52.62 168 ASP A N 1
ATOM 1227 C CA . ASP A 1 168 ? -12.231 -15.922 25.823 1.00 52.62 168 ASP A CA 1
ATOM 1228 C C . ASP A 1 168 ? -12.952 -15.235 24.650 1.00 52.62 168 ASP A C 1
ATOM 1230 O O . ASP A 1 168 ? -14.068 -14.733 24.797 1.00 52.62 168 ASP A O 1
ATOM 1234 N N . ILE A 1 169 ? -12.294 -15.164 23.493 1.00 51.69 169 ILE A N 1
ATOM 1235 C CA . ILE A 1 169 ? -12.927 -14.809 22.222 1.00 51.69 169 ILE A CA 1
ATOM 1236 C C . ILE A 1 169 ? -12.802 -16.040 21.331 1.00 51.69 169 ILE A C 1
ATOM 1238 O O . ILE A 1 169 ? -11.753 -16.301 20.747 1.00 51.69 169 ILE A O 1
ATOM 1242 N N . SER A 1 170 ? -13.888 -16.805 21.263 1.00 47.69 170 SER A N 1
ATOM 1243 C CA . SER A 1 170 ? -14.090 -17.894 20.309 1.00 47.69 170 SER A CA 1
ATOM 1244 C C . SER A 1 170 ? -13.933 -17.413 18.858 1.00 47.69 170 SER A C 1
ATOM 1246 O O . SER A 1 170 ? -14.694 -16.540 18.436 1.00 47.69 170 SER A O 1
ATOM 1248 N N . PRO A 1 171 ? -13.059 -18.021 18.036 1.00 46.00 171 PRO A N 1
ATOM 1249 C CA . PRO A 1 171 ? -13.164 -17.940 16.589 1.00 46.00 171 PRO A CA 1
ATOM 1250 C C . PRO A 1 171 ? -13.990 -19.134 16.091 1.00 46.00 171 PRO A C 1
ATOM 1252 O O . PRO A 1 171 ? -13.461 -20.201 15.789 1.00 46.00 171 PRO A O 1
ATOM 1255 N N . SER A 1 172 ? -15.311 -18.971 16.018 1.00 47.50 172 SER A N 1
ATOM 1256 C CA . SER A 1 172 ? -16.159 -19.859 15.218 1.00 47.50 172 SER A CA 1
ATOM 1257 C C . SER A 1 172 ? -16.603 -19.107 13.967 1.00 47.50 172 SER A C 1
ATOM 1259 O O . SER A 1 172 ? -17.060 -17.973 14.073 1.00 47.50 172 SER A O 1
ATOM 1261 N N . ALA A 1 173 ? -16.473 -19.775 12.817 1.00 48.31 173 ALA A N 1
ATOM 1262 C CA . ALA A 1 173 ? -16.772 -19.331 11.449 1.00 48.31 173 ALA A CA 1
ATOM 1263 C C . ALA A 1 173 ? -15.611 -18.707 10.644 1.00 48.31 173 ALA A C 1
ATOM 1265 O O . ALA A 1 173 ? -15.717 -17.596 10.134 1.00 48.31 173 ALA A O 1
ATOM 1266 N N . PHE A 1 174 ? -14.553 -19.490 10.404 1.00 41.75 174 PHE A N 1
ATOM 1267 C CA . PHE A 1 174 ? -13.888 -19.455 9.096 1.00 41.75 174 PHE A CA 1
ATOM 1268 C C . PHE A 1 174 ? -14.392 -20.634 8.266 1.00 41.75 174 PHE A C 1
ATOM 1270 O O . PHE A 1 174 ? -14.129 -21.797 8.571 1.00 41.75 174 PHE A O 1
ATOM 1277 N N . GLY A 1 175 ? -15.193 -20.304 7.253 1.00 36.66 175 GLY A N 1
ATOM 1278 C CA . GLY A 1 175 ? -15.601 -21.225 6.206 1.00 36.66 175 GLY A CA 1
ATOM 1279 C C . GLY A 1 175 ? -14.385 -21.689 5.411 1.00 36.66 175 GLY A C 1
ATOM 1280 O O . GLY A 1 175 ? -13.490 -20.908 5.099 1.00 36.66 175 GLY A O 1
ATOM 1281 N N . ALA A 1 176 ? -14.378 -22.987 5.133 1.00 48.34 176 ALA A N 1
ATOM 1282 C CA . ALA A 1 176 ? -13.371 -23.700 4.376 1.00 48.34 176 ALA A CA 1
ATOM 1283 C C . ALA A 1 176 ? -13.072 -23.044 3.020 1.00 48.34 176 ALA A C 1
ATOM 1285 O O . ALA A 1 176 ? -13.979 -22.817 2.220 1.00 48.34 176 ALA A O 1
ATOM 1286 N N . VAL A 1 177 ? -11.785 -22.853 2.735 1.00 47.06 177 VAL A N 1
ATOM 1287 C CA . VAL A 1 177 ? -11.264 -22.864 1.368 1.00 47.06 177 VAL A CA 1
ATOM 1288 C C . VAL A 1 177 ? -10.128 -23.874 1.289 1.00 47.06 177 VAL A C 1
ATOM 1290 O O . VAL A 1 177 ? -9.378 -24.088 2.240 1.00 47.06 177 VAL A O 1
ATOM 1293 N N . GLU A 1 178 ? -10.131 -24.581 0.171 1.00 43.97 178 GLU A N 1
ATOM 1294 C CA . GLU A 1 178 ? -9.581 -25.909 -0.035 1.00 43.97 178 GLU A CA 1
ATOM 1295 C C . GLU A 1 178 ? -8.090 -26.077 0.253 1.00 43.97 178 GLU A C 1
ATOM 1297 O O . GLU A 1 178 ? -7.218 -25.317 -0.164 1.00 43.97 178 GLU A O 1
ATOM 1302 N N . SER A 1 179 ? -7.833 -27.200 0.914 1.00 40.59 179 SER A N 1
ATOM 1303 C CA . SER A 1 179 ? -6.549 -27.858 1.048 1.00 40.59 179 SER A CA 1
ATOM 1304 C C . SER A 1 179 ? -6.011 -28.239 -0.336 1.00 40.59 179 SER A C 1
ATOM 1306 O O . SER A 1 179 ? -6.516 -29.168 -0.966 1.00 40.59 179 SER A O 1
ATOM 1308 N N . PHE A 1 180 ? -4.959 -27.567 -0.812 1.00 42.19 180 PHE A N 1
ATOM 1309 C CA . PHE A 1 180 ? -4.144 -28.115 -1.896 1.00 42.19 180 PHE A CA 1
ATOM 1310 C C . PHE A 1 180 ? -3.297 -29.254 -1.333 1.00 42.19 180 PHE A C 1
ATOM 1312 O O . PHE A 1 180 ? -2.182 -29.077 -0.836 1.00 42.19 180 PHE A O 1
ATOM 1319 N N . ALA A 1 181 ? -3.890 -30.442 -1.393 1.00 40.22 181 ALA A N 1
ATOM 1320 C CA . ALA A 1 181 ? -3.223 -31.706 -1.193 1.00 40.22 181 ALA A CA 1
ATOM 1321 C C . ALA A 1 181 ? -1.980 -31.781 -2.089 1.00 40.22 181 ALA A C 1
ATOM 1323 O O . ALA A 1 181 ? -2.040 -31.717 -3.316 1.00 40.22 181 ALA A O 1
ATOM 1324 N N . ARG A 1 182 ? -0.840 -31.934 -1.423 1.00 48.53 182 ARG A N 1
ATOM 1325 C CA . ARG A 1 182 ? 0.422 -32.430 -1.960 1.00 48.53 182 ARG A CA 1
ATOM 1326 C C . ARG A 1 182 ? 0.164 -33.733 -2.731 1.00 48.53 182 ARG A C 1
ATOM 1328 O O . ARG A 1 182 ? -0.265 -34.697 -2.097 1.00 48.53 182 ARG A O 1
ATOM 1335 N N . PRO A 1 183 ? 0.442 -33.815 -4.043 1.00 50.12 183 PRO A N 1
ATOM 1336 C CA . PRO A 1 183 ? 0.529 -35.106 -4.681 1.00 50.12 183 PRO A CA 1
ATOM 1337 C C . PRO A 1 183 ? 1.812 -35.802 -4.230 1.00 50.12 183 PRO A C 1
ATOM 1339 O O . PRO A 1 183 ? 2.917 -35.253 -4.213 1.00 50.12 183 PRO A O 1
ATOM 1342 N N . ASP A 1 184 ? 1.538 -37.012 -3.788 1.00 42.44 184 ASP A N 1
ATOM 1343 C CA . ASP A 1 184 ? 2.379 -38.118 -3.410 1.00 42.44 184 ASP A CA 1
ATOM 1344 C C . ASP A 1 184 ? 3.582 -38.370 -4.330 1.00 42.44 184 ASP A C 1
ATOM 1346 O O . ASP A 1 184 ? 3.623 -38.011 -5.509 1.00 42.44 184 ASP A O 1
ATOM 1350 N N . ALA A 1 185 ? 4.580 -39.003 -3.728 1.00 53.25 185 ALA A N 1
ATOM 1351 C CA . ALA A 1 185 ? 5.836 -39.381 -4.332 1.00 53.25 185 ALA A CA 1
ATOM 1352 C C . ALA A 1 185 ? 5.647 -40.340 -5.518 1.00 53.25 185 ALA A C 1
ATOM 1354 O O . ALA A 1 185 ? 5.149 -41.450 -5.363 1.00 53.25 185 ALA A O 1
ATOM 1355 N N . ALA A 1 186 ? 6.181 -39.968 -6.682 1.00 49.88 186 ALA A N 1
ATOM 1356 C CA . ALA A 1 186 ? 6.443 -40.912 -7.759 1.00 49.88 186 ALA A CA 1
ATOM 1357 C C . ALA A 1 186 ? 7.811 -40.639 -8.407 1.00 49.88 186 ALA A C 1
ATOM 1359 O O . ALA A 1 186 ? 8.028 -39.606 -9.032 1.00 49.88 186 ALA A O 1
ATOM 1360 N N . ALA A 1 187 ? 8.683 -41.640 -8.255 1.00 51.97 187 ALA A N 1
ATOM 1361 C CA . ALA A 1 187 ? 9.916 -41.942 -8.984 1.00 51.97 187 ALA A CA 1
ATOM 1362 C C . ALA A 1 187 ? 11.152 -41.017 -8.808 1.00 51.97 187 ALA A C 1
ATOM 1364 O O . ALA A 1 187 ? 11.125 -39.845 -9.184 1.00 51.97 187 ALA A O 1
ATOM 1365 N N . PRO A 1 188 ? 12.300 -41.551 -8.331 1.00 64.50 188 PRO A N 1
ATOM 1366 C CA . PRO A 1 188 ? 13.584 -40.872 -8.488 1.00 64.50 188 PRO A CA 1
ATOM 1367 C C . PRO A 1 188 ? 13.960 -40.795 -9.982 1.00 64.50 188 PRO A C 1
ATOM 1369 O O . PRO A 1 188 ? 13.754 -41.769 -10.712 1.00 64.50 188 PRO A O 1
ATOM 1372 N N . PRO A 1 189 ? 14.533 -39.678 -10.465 1.00 60.03 189 PRO A N 1
ATOM 1373 C CA . PRO A 1 189 ? 15.048 -39.606 -11.826 1.00 60.03 189 PRO A CA 1
ATOM 1374 C C . PRO A 1 189 ? 16.218 -40.585 -12.001 1.00 60.03 189 PRO A C 1
ATOM 1376 O O . PRO A 1 189 ? 17.075 -40.716 -11.125 1.00 60.03 189 PRO A O 1
ATOM 1379 N N . ALA A 1 190 ? 16.245 -41.273 -13.144 1.00 68.56 190 ALA A N 1
ATOM 1380 C CA . ALA A 1 190 ? 17.308 -42.192 -13.541 1.00 68.56 190 ALA A CA 1
ATOM 1381 C C . ALA A 1 190 ? 18.714 -41.551 -13.428 1.00 68.56 190 ALA A C 1
ATOM 1383 O O . ALA A 1 190 ? 18.859 -40.343 -13.648 1.00 68.56 190 ALA A O 1
ATOM 1384 N N . PRO A 1 191 ? 19.766 -42.334 -13.117 1.00 65.81 191 PRO A N 1
ATOM 1385 C CA . PRO A 1 191 ? 21.127 -41.818 -13.030 1.00 65.81 191 PRO A CA 1
ATOM 1386 C C . PRO A 1 191 ? 21.585 -41.251 -14.382 1.00 65.81 191 PRO A C 1
ATOM 1388 O O . PRO A 1 191 ? 21.437 -41.889 -15.425 1.00 65.81 191 PRO A O 1
ATOM 1391 N N . ARG A 1 192 ? 22.164 -40.042 -14.358 1.00 66.50 192 ARG A N 1
ATOM 1392 C CA . ARG A 1 192 ? 22.851 -39.450 -15.516 1.00 66.50 192 ARG A CA 1
ATOM 1393 C C . ARG A 1 192 ? 23.966 -40.392 -16.000 1.00 66.50 192 ARG A C 1
ATOM 1395 O O . ARG A 1 192 ? 24.699 -40.911 -15.155 1.00 66.50 192 ARG A O 1
ATOM 1402 N N . PRO A 1 193 ? 24.168 -40.565 -17.318 1.00 65.50 193 PRO A N 1
ATOM 1403 C CA . PRO A 1 193 ? 25.370 -41.215 -17.824 1.00 65.50 193 PRO A CA 1
ATOM 1404 C C . PRO A 1 193 ? 26.610 -40.395 -17.434 1.00 65.50 193 PRO A C 1
ATOM 1406 O O . PRO A 1 193 ? 26.613 -39.165 -17.520 1.00 65.50 193 PRO A O 1
ATOM 1409 N N . ALA A 1 194 ? 27.642 -41.094 -16.962 1.00 67.50 194 ALA A N 1
ATOM 1410 C CA . ALA A 1 194 ? 28.921 -40.524 -16.553 1.00 67.50 194 ALA A CA 1
ATOM 1411 C C . ALA A 1 194 ? 29.600 -39.751 -17.706 1.00 67.50 194 ALA A C 1
ATOM 1413 O O . ALA A 1 194 ? 29.467 -40.151 -18.866 1.00 67.50 194 ALA A O 1
ATOM 1414 N N . PRO A 1 195 ? 30.356 -38.674 -17.417 1.00 61.47 195 PRO A N 1
ATOM 1415 C CA . PRO A 1 195 ? 31.180 -38.023 -18.427 1.00 61.47 195 PRO A CA 1
ATOM 1416 C C . PRO A 1 195 ? 32.297 -38.974 -18.879 1.00 61.47 195 PRO A C 1
ATOM 1418 O O . PRO A 1 195 ? 33.050 -39.502 -18.060 1.00 61.47 195 PRO A O 1
ATOM 1421 N N . ALA A 1 196 ? 32.403 -39.190 -20.190 1.00 66.44 196 ALA A N 1
ATOM 1422 C CA 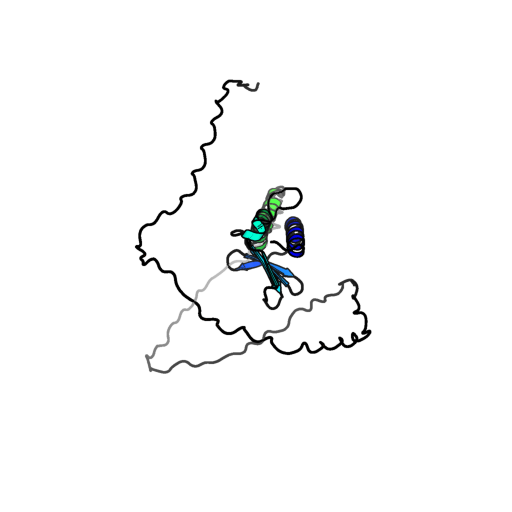. ALA A 1 196 ? 33.531 -39.894 -20.786 1.00 66.44 196 ALA A CA 1
ATOM 1423 C C . ALA A 1 196 ? 34.837 -39.092 -20.575 1.00 66.44 196 ALA A C 1
ATOM 1425 O O . ALA A 1 196 ? 34.814 -37.862 -20.671 1.00 66.44 196 ALA A O 1
ATOM 1426 N N . PRO A 1 197 ? 35.975 -39.756 -20.307 1.00 62.34 197 PRO A N 1
ATO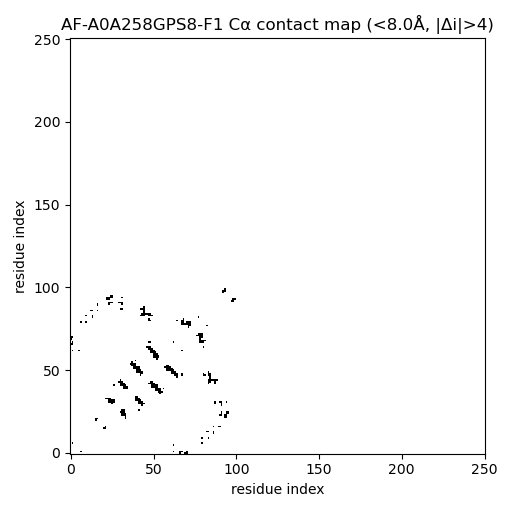M 1427 C CA . PRO A 1 197 ? 37.261 -39.091 -20.137 1.00 62.34 197 PRO A CA 1
ATOM 1428 C C . PRO A 1 197 ? 37.800 -38.613 -21.491 1.00 62.34 197 PRO A C 1
ATOM 1430 O O . PRO A 1 197 ? 38.086 -39.421 -22.375 1.00 62.34 197 PRO A O 1
ATOM 1433 N N . THR A 1 198 ? 37.977 -37.303 -21.661 1.00 63.38 198 THR A N 1
ATOM 1434 C CA . THR A 1 198 ? 38.771 -36.758 -22.771 1.00 63.38 198 THR A CA 1
ATOM 1435 C C . THR A 1 198 ? 40.279 -36.824 -22.463 1.00 63.38 198 THR A C 1
ATOM 1437 O O . THR A 1 198 ? 40.676 -36.547 -21.329 1.00 63.38 198 THR A O 1
ATOM 1440 N N . PRO A 1 199 ? 41.112 -37.198 -23.455 1.00 68.06 199 PRO A N 1
ATOM 1441 C CA . PRO A 1 199 ? 42.552 -37.462 -23.326 1.00 68.06 199 PRO A CA 1
ATOM 1442 C C . PRO A 1 199 ? 43.414 -36.209 -23.038 1.00 68.06 199 PRO A C 1
ATOM 1444 O O . PRO A 1 199 ? 42.944 -35.084 -23.213 1.00 68.06 199 PRO A O 1
ATOM 1447 N N . PRO A 1 200 ? 44.676 -36.399 -22.588 1.00 58.22 200 PRO A N 1
ATOM 1448 C CA . PRO A 1 200 ? 45.531 -35.341 -22.050 1.00 58.22 200 PRO A CA 1
ATOM 1449 C C . PRO A 1 200 ? 46.034 -34.313 -23.074 1.00 58.22 200 PRO A C 1
ATOM 1451 O O . PRO A 1 200 ? 46.091 -34.545 -24.279 1.00 58.22 200 PRO A O 1
ATOM 1454 N N . ALA A 1 201 ? 46.429 -33.177 -22.499 1.00 57.94 201 ALA A N 1
ATOM 1455 C CA . ALA A 1 201 ? 46.936 -31.952 -23.098 1.00 57.94 201 ALA A CA 1
ATOM 1456 C C . ALA A 1 201 ? 47.916 -32.131 -24.271 1.00 57.94 201 ALA A C 1
ATOM 1458 O O . ALA A 1 201 ? 48.927 -32.827 -24.179 1.00 57.94 201 ALA A O 1
ATOM 1459 N N . SER A 1 202 ? 47.652 -31.373 -25.336 1.00 61.91 202 SER A N 1
ATOM 1460 C CA . SER A 1 202 ? 48.615 -31.078 -26.393 1.00 61.91 202 SER A CA 1
ATOM 1461 C C . SER A 1 202 ? 49.730 -30.174 -25.833 1.00 61.91 202 SER A C 1
ATOM 1463 O O . SER A 1 202 ? 49.409 -29.154 -25.216 1.00 61.91 202 SER A O 1
ATOM 1465 N N . PRO A 1 203 ? 51.024 -30.496 -26.015 1.00 66.06 203 PRO A N 1
ATOM 1466 C CA . PRO A 1 203 ? 52.113 -29.641 -25.550 1.00 66.06 203 PRO A CA 1
ATOM 1467 C C . PRO A 1 203 ? 52.238 -28.363 -26.405 1.00 66.06 203 PRO A C 1
ATOM 1469 O O . PRO A 1 203 ? 51.877 -28.374 -27.586 1.00 66.06 203 PRO A O 1
ATOM 1472 N N . PRO A 1 204 ? 52.764 -27.259 -25.840 1.00 63.09 204 PRO A N 1
ATOM 1473 C CA . PRO A 1 204 ? 53.018 -26.033 -26.591 1.00 63.09 204 PRO A CA 1
ATOM 1474 C C . PRO A 1 204 ? 54.195 -26.226 -27.565 1.00 63.09 204 PRO A C 1
ATOM 1476 O O . PRO A 1 204 ? 55.193 -26.850 -27.190 1.00 63.09 204 PRO A O 1
ATOM 1479 N N . PRO A 1 205 ? 54.154 -25.667 -28.789 1.00 61.75 205 PRO A N 1
ATOM 1480 C CA . PRO A 1 205 ? 55.333 -25.636 -29.639 1.00 61.75 205 PRO A CA 1
ATOM 1481 C C . PRO A 1 205 ? 56.389 -24.703 -29.031 1.00 61.75 205 PRO A C 1
ATOM 1483 O O . PRO A 1 205 ? 56.188 -23.497 -28.882 1.00 61.75 205 PRO A O 1
ATOM 1486 N N . MET A 1 206 ? 57.532 -25.291 -28.678 1.00 47.06 206 MET A N 1
ATOM 1487 C CA . MET A 1 206 ? 58.752 -24.574 -28.340 1.00 47.06 206 MET A CA 1
ATOM 1488 C C . MET A 1 206 ? 59.298 -23.809 -29.554 1.00 47.06 206 MET A C 1
ATOM 1490 O O . MET A 1 206 ? 59.501 -24.374 -30.622 1.00 47.06 206 MET A O 1
ATOM 1494 N N . LEU A 1 207 ? 59.565 -22.521 -29.324 1.00 51.28 207 LEU A N 1
ATOM 1495 C CA . LEU A 1 207 ? 60.699 -21.724 -29.805 1.00 51.28 207 LEU A CA 1
ATOM 1496 C C . LEU A 1 207 ? 61.415 -22.203 -31.084 1.00 51.28 207 LEU A C 1
ATOM 1498 O O . LEU A 1 207 ? 62.327 -23.027 -31.024 1.00 51.28 207 LEU A O 1
ATOM 1502 N N . ILE A 1 208 ? 61.161 -21.510 -32.198 1.00 49.03 208 ILE A N 1
ATOM 1503 C CA . ILE A 1 208 ? 62.189 -21.294 -33.223 1.00 49.03 208 ILE A CA 1
ATOM 1504 C C . ILE A 1 208 ? 62.692 -19.852 -33.108 1.00 49.03 208 ILE A C 1
ATOM 1506 O O . ILE A 1 208 ? 61.978 -18.882 -33.352 1.00 49.03 208 ILE A O 1
ATOM 1510 N N . ARG A 1 209 ? 63.960 -19.749 -32.699 1.00 44.44 209 ARG A N 1
ATOM 1511 C CA . ARG A 1 209 ? 64.849 -18.588 -32.830 1.00 44.44 209 ARG A CA 1
ATOM 1512 C C . ARG A 1 209 ? 64.971 -18.186 -34.305 1.00 44.44 209 ARG A C 1
ATOM 1514 O O . ARG A 1 209 ? 65.311 -19.032 -35.125 1.00 44.44 209 ARG A O 1
ATOM 1521 N N . GLY A 1 210 ? 64.833 -16.895 -34.615 1.00 40.53 210 GLY A N 1
ATOM 1522 C CA . GLY A 1 210 ? 65.179 -16.374 -35.942 1.00 40.53 210 GLY A CA 1
ATOM 1523 C C . GLY A 1 210 ? 64.933 -14.874 -36.142 1.00 40.53 210 GLY A C 1
ATOM 1524 O O . GLY A 1 210 ? 63.893 -14.498 -36.648 1.00 40.53 210 GLY A O 1
ATOM 1525 N N . PHE A 1 211 ? 65.922 -14.061 -35.756 1.00 38.16 211 PHE A N 1
ATOM 1526 C CA . PHE A 1 211 ? 66.350 -12.778 -36.352 1.00 38.16 211 PHE A CA 1
ATOM 1527 C C . PHE A 1 211 ? 65.377 -11.595 -36.617 1.00 38.16 211 PHE A C 1
ATOM 1529 O O . PHE A 1 211 ? 64.578 -11.594 -37.540 1.00 38.16 211 PHE A O 1
ATOM 1536 N N . SER A 1 212 ? 65.661 -10.508 -35.877 1.00 42.22 212 SER A N 1
ATOM 1537 C CA . SER A 1 212 ? 65.892 -9.109 -36.309 1.00 42.22 212 SER A CA 1
ATOM 1538 C C . SER A 1 212 ? 64.930 -8.364 -37.248 1.00 42.22 212 SER A C 1
ATOM 1540 O O . SER A 1 212 ? 64.988 -8.532 -38.458 1.00 42.22 212 SER A O 1
ATOM 1542 N N . ALA A 1 213 ? 64.288 -7.321 -36.702 1.00 43.66 213 ALA A N 1
ATOM 1543 C CA . ALA A 1 213 ? 64.550 -5.893 -36.998 1.00 43.66 213 ALA A CA 1
ATOM 1544 C C . ALA A 1 213 ? 63.733 -5.042 -35.993 1.00 43.66 213 ALA A C 1
ATOM 1546 O O . ALA A 1 213 ? 62.523 -5.186 -35.913 1.00 43.66 213 ALA A O 1
ATOM 1547 N N . ARG A 1 214 ? 64.347 -4.413 -34.981 1.00 42.09 214 ARG A N 1
ATOM 1548 C CA . ARG A 1 214 ? 64.913 -3.046 -34.938 1.00 42.09 214 ARG A CA 1
ATOM 1549 C C . ARG A 1 214 ? 63.854 -1.931 -35.064 1.00 42.09 214 ARG A C 1
ATOM 1551 O O . ARG A 1 214 ? 63.136 -1.899 -36.056 1.00 42.09 214 ARG A O 1
ATOM 1558 N N . THR A 1 215 ? 63.956 -0.943 -34.154 1.00 46.28 215 THR A N 1
ATOM 1559 C CA . THR A 1 215 ? 63.417 0.448 -34.224 1.00 46.28 215 THR A CA 1
ATOM 1560 C C . THR A 1 215 ? 62.018 0.595 -33.577 1.00 46.28 215 THR A C 1
ATOM 1562 O O . THR A 1 215 ? 61.105 -0.088 -34.002 1.00 46.28 215 THR A O 1
ATOM 1565 N N . VAL A 1 216 ? 61.719 1.420 -32.559 1.00 50.59 216 VAL A N 1
ATOM 1566 C CA . VAL A 1 216 ? 62.427 2.502 -31.849 1.00 50.59 216 VAL A CA 1
ATOM 1567 C C . VAL A 1 216 ? 61.797 2.736 -30.458 1.00 50.59 216 VAL A C 1
ATOM 1569 O O . VAL A 1 216 ? 60.624 2.468 -30.222 1.00 50.59 216 VAL A O 1
ATOM 1572 N N . GLN A 1 217 ? 62.652 3.239 -29.573 1.00 38.97 217 GLN A N 1
ATOM 1573 C CA . GLN A 1 217 ? 62.489 3.798 -28.224 1.00 38.97 217 GLN A CA 1
ATOM 1574 C C . GLN A 1 217 ? 61.403 4.914 -28.181 1.00 38.97 217 GLN A C 1
ATOM 1576 O O . GLN A 1 217 ? 61.442 5.788 -29.034 1.00 38.97 217 GLN A O 1
ATOM 1581 N N . THR A 1 218 ? 60.401 4.867 -27.278 1.00 40.69 218 THR A N 1
ATOM 1582 C CA . THR A 1 218 ? 60.301 5.717 -26.044 1.00 40.69 218 THR A CA 1
ATOM 1583 C C . THR A 1 218 ? 59.784 7.157 -26.284 1.00 40.69 218 THR A C 1
ATOM 1585 O O . THR A 1 218 ? 59.958 7.652 -27.391 1.00 40.69 218 THR A O 1
ATOM 1588 N N . PRO A 1 219 ? 59.262 7.925 -25.295 1.00 56.09 219 PRO A N 1
ATOM 1589 C CA . PRO A 1 219 ? 58.541 7.649 -24.036 1.00 56.09 219 PRO A CA 1
ATOM 1590 C C . PRO A 1 219 ? 57.119 8.278 -24.003 1.00 56.09 219 PRO A C 1
ATOM 1592 O O . PRO A 1 219 ? 56.746 9.073 -24.863 1.00 56.09 219 PRO A O 1
ATOM 1595 N N . GLU A 1 220 ? 56.364 7.999 -22.935 1.00 47.31 220 GLU A N 1
ATOM 1596 C CA . GLU A 1 220 ? 55.324 8.917 -22.443 1.00 47.31 220 GLU A CA 1
ATOM 1597 C C . GLU A 1 220 ? 55.879 10.326 -22.172 1.00 47.31 220 GLU A C 1
ATOM 1599 O O . GLU A 1 220 ? 57.018 10.488 -21.722 1.00 47.31 220 GLU A O 1
ATOM 1604 N N . PRO A 1 221 ? 55.023 11.345 -22.313 1.00 53.00 221 PRO A N 1
ATOM 1605 C CA . PRO A 1 221 ? 54.799 12.194 -21.152 1.00 53.00 221 PRO A CA 1
ATOM 1606 C C . PRO A 1 221 ? 53.312 12.451 -20.890 1.00 53.00 221 PRO A C 1
ATOM 1608 O O . PRO A 1 221 ? 52.518 12.692 -21.799 1.00 53.00 221 PRO A O 1
ATOM 1611 N N . MET A 1 222 ? 52.973 12.471 -19.599 1.00 47.16 222 MET A N 1
ATOM 1612 C CA . MET A 1 222 ? 51.756 13.070 -19.060 1.00 47.16 222 MET A CA 1
ATOM 1613 C C . MET A 1 222 ? 51.463 14.421 -19.722 1.00 47.16 222 MET A C 1
ATOM 1615 O O . MET A 1 222 ? 52.387 15.219 -19.865 1.00 47.16 222 MET A O 1
ATOM 1619 N N . HIS A 1 223 ? 50.195 14.703 -20.034 1.00 45.06 223 HIS A N 1
ATOM 1620 C CA . HIS A 1 223 ? 49.487 15.906 -19.577 1.00 45.06 223 HIS A CA 1
ATOM 1621 C C . HIS A 1 223 ? 48.020 15.922 -20.037 1.00 45.06 223 HIS A C 1
ATOM 1623 O O . HIS A 1 223 ? 47.692 15.686 -21.193 1.00 45.06 223 HIS A O 1
ATOM 1629 N N . ASN A 1 224 ? 47.196 16.383 -19.098 1.00 45.00 224 ASN A N 1
ATOM 1630 C CA . ASN A 1 224 ? 45.984 17.175 -19.277 1.00 45.00 224 ASN A CA 1
ATOM 1631 C C . ASN A 1 224 ? 44.652 16.498 -19.622 1.00 45.00 224 ASN A C 1
ATOM 1633 O O . ASN A 1 224 ? 44.292 16.253 -20.769 1.00 45.00 224 ASN A O 1
ATOM 1637 N N . LEU A 1 225 ? 43.854 16.381 -18.553 1.00 50.62 225 LEU A N 1
ATOM 1638 C CA . LEU A 1 225 ? 42.500 16.930 -18.442 1.00 50.62 225 LEU A CA 1
ATOM 1639 C C . LEU A 1 225 ? 41.922 17.500 -19.750 1.00 50.62 225 LEU A C 1
ATOM 1641 O O . LEU A 1 225 ? 42.162 18.648 -20.117 1.00 50.62 225 LEU A O 1
ATOM 1645 N N . SER A 1 226 ? 41.018 16.746 -20.363 1.00 48.94 226 SER A N 1
ATOM 1646 C CA . SER A 1 226 ? 39.896 17.315 -21.108 1.00 48.94 226 SER A CA 1
ATOM 1647 C C . SER A 1 226 ? 38.672 16.448 -20.872 1.00 48.94 226 SER A C 1
ATOM 1649 O O . SER A 1 226 ? 38.294 15.574 -21.643 1.00 48.94 226 SER A O 1
ATOM 1651 N N . ARG A 1 227 ? 38.087 16.709 -19.702 1.00 47.34 227 ARG A N 1
ATOM 1652 C CA . ARG A 1 227 ? 36.698 16.454 -19.334 1.00 47.34 227 ARG A CA 1
ATOM 1653 C C . ARG A 1 227 ? 35.800 16.890 -20.496 1.00 47.34 227 ARG A C 1
ATOM 1655 O O . ARG A 1 227 ? 35.560 18.080 -20.673 1.00 47.34 227 ARG A O 1
ATOM 1662 N N . ALA A 1 228 ? 35.328 15.932 -21.288 1.00 48.06 228 ALA A N 1
ATOM 1663 C CA . ALA A 1 228 ? 34.285 16.167 -22.274 1.00 48.06 228 ALA A CA 1
ATOM 1664 C C . ALA A 1 228 ? 33.008 16.580 -21.524 1.00 48.06 228 ALA A C 1
ATOM 1666 O O . ALA A 1 228 ? 32.383 15.766 -20.844 1.00 48.06 228 ALA A O 1
ATOM 1667 N N . LEU A 1 229 ? 32.663 17.869 -21.579 1.00 54.72 229 LEU A N 1
ATOM 1668 C CA . LEU A 1 229 ? 31.339 18.333 -21.180 1.00 54.72 229 LEU A CA 1
ATOM 1669 C C . LEU A 1 229 ? 30.298 17.750 -22.154 1.00 54.72 229 LEU A C 1
ATOM 1671 O O . LEU A 1 229 ? 30.541 17.763 -23.364 1.00 54.72 229 LEU A O 1
ATOM 1675 N N . PRO A 1 230 ? 29.131 17.288 -21.673 1.00 66.50 230 PRO A N 1
ATOM 1676 C CA . PRO A 1 230 ? 28.005 17.015 -22.556 1.00 66.50 230 PRO A CA 1
ATOM 1677 C C . PRO A 1 230 ? 27.531 18.321 -23.225 1.00 66.50 230 PRO A C 1
ATOM 1679 O O . PRO A 1 230 ? 27.601 19.386 -22.602 1.00 66.50 230 PRO A O 1
ATOM 1682 N N . PRO A 1 231 ? 27.051 18.275 -24.481 1.00 62.59 231 PRO A N 1
ATOM 1683 C CA . PRO A 1 231 ? 26.554 19.461 -25.170 1.00 62.59 231 PRO A CA 1
ATOM 1684 C C . PRO A 1 231 ? 25.318 20.028 -24.458 1.00 62.59 231 PRO A C 1
ATOM 1686 O O . PRO A 1 231 ? 24.430 19.287 -24.036 1.00 62.59 231 PRO A O 1
ATOM 1689 N N . ALA A 1 232 ? 25.273 21.356 -24.329 1.00 64.50 232 ALA A N 1
ATOM 1690 C CA . ALA A 1 232 ? 24.175 22.088 -23.705 1.00 64.50 232 ALA A CA 1
ATOM 1691 C C . ALA A 1 232 ? 22.819 21.808 -24.394 1.00 64.50 232 ALA A C 1
ATOM 1693 O O . ALA A 1 232 ? 22.774 21.666 -25.622 1.00 64.50 232 ALA A O 1
ATOM 1694 N N . PRO A 1 233 ? 21.701 21.768 -23.642 1.00 61.12 233 PRO A N 1
ATOM 1695 C CA . PRO A 1 233 ? 20.371 21.671 -24.228 1.00 61.12 233 PRO A CA 1
ATOM 1696 C C . PRO A 1 233 ? 20.063 22.933 -25.045 1.00 61.12 233 PRO A C 1
ATOM 1698 O O . PRO A 1 233 ? 20.263 24.057 -24.583 1.00 61.12 233 PRO A O 1
ATOM 1701 N N . LYS A 1 234 ? 19.579 22.740 -26.277 1.00 66.31 234 LYS A N 1
ATOM 1702 C CA . LYS A 1 234 ? 19.114 23.830 -27.144 1.00 66.31 234 LYS A CA 1
ATOM 1703 C C . LYS A 1 234 ? 17.963 24.584 -26.452 1.00 66.31 234 LYS A C 1
ATOM 1705 O O . LYS A 1 234 ? 17.079 23.923 -25.902 1.00 66.31 234 LYS A O 1
ATOM 1710 N N . PRO A 1 235 ? 17.935 25.927 -26.486 1.00 63.56 235 PRO A N 1
ATOM 1711 C CA . PRO A 1 235 ? 16.808 26.691 -25.963 1.00 63.56 235 PRO A CA 1
ATOM 1712 C C . PRO A 1 235 ? 15.533 26.384 -26.771 1.00 63.56 235 PRO A C 1
ATOM 1714 O O . PRO A 1 235 ? 15.618 26.215 -27.991 1.00 63.56 235 PRO A O 1
ATOM 1717 N N . PRO A 1 236 ? 14.356 26.294 -26.124 1.00 62.00 236 PRO A N 1
ATOM 1718 C CA . PRO A 1 236 ? 13.101 26.080 -26.826 1.00 62.00 236 PRO A CA 1
ATOM 1719 C C . PRO A 1 236 ? 12.778 27.284 -27.713 1.00 62.00 236 PRO A C 1
ATOM 1721 O O . PRO A 1 236 ? 12.813 28.438 -27.285 1.00 62.00 236 PRO A O 1
ATOM 1724 N N . GLU A 1 237 ? 12.458 26.976 -28.963 1.00 55.84 237 GLU A N 1
ATOM 1725 C CA . GLU A 1 237 ? 11.976 27.892 -29.985 1.00 55.84 237 GLU A CA 1
ATOM 1726 C C . GLU A 1 237 ? 10.716 28.615 -29.473 1.00 55.84 237 GLU A C 1
ATOM 1728 O O . GLU A 1 237 ? 9.651 28.016 -29.304 1.00 55.84 237 GLU A O 1
ATOM 1733 N N . GLN A 1 238 ? 10.847 29.907 -29.159 1.00 51.22 238 GLN A N 1
ATOM 1734 C CA . GLN A 1 238 ? 9.717 30.773 -28.832 1.00 51.22 238 GLN A CA 1
ATOM 1735 C C . GLN A 1 238 ? 8.840 30.931 -30.078 1.00 51.22 238 GLN A C 1
ATOM 1737 O O . GLN A 1 238 ? 9.179 31.667 -31.003 1.00 51.22 238 GLN A O 1
ATOM 1742 N N . LYS A 1 239 ? 7.678 30.268 -30.089 1.00 54.94 239 LYS A N 1
ATOM 1743 C CA . LYS A 1 239 ? 6.587 30.636 -30.997 1.00 54.94 239 LYS A CA 1
ATOM 1744 C C . LYS A 1 239 ? 6.122 32.059 -30.658 1.00 54.94 239 LYS A C 1
ATOM 1746 O O . LYS A 1 239 ? 5.863 32.333 -29.484 1.00 54.94 239 LYS A O 1
ATOM 1751 N N . PRO A 1 240 ? 5.981 32.959 -31.645 1.00 53.56 240 PRO A N 1
ATOM 1752 C CA . PRO A 1 240 ? 5.447 34.287 -31.398 1.00 53.56 240 PRO A CA 1
ATOM 1753 C C . PRO A 1 240 ? 3.994 34.193 -30.928 1.00 53.56 240 PRO A C 1
ATOM 1755 O O . PRO A 1 240 ? 3.168 33.491 -31.516 1.00 53.56 240 PRO A O 1
ATOM 1758 N N . ALA A 1 241 ? 3.715 34.920 -29.848 1.00 52.19 241 ALA A N 1
ATOM 1759 C CA . ALA A 1 241 ? 2.393 35.132 -29.295 1.00 52.19 241 ALA A CA 1
ATOM 1760 C C . ALA A 1 241 ? 1.452 35.676 -30.378 1.00 52.19 241 ALA A C 1
ATOM 1762 O O . ALA A 1 241 ? 1.602 36.807 -30.841 1.00 52.19 241 ALA A O 1
ATOM 1763 N N . GLN A 1 242 ? 0.468 34.869 -30.770 1.00 51.66 242 GLN A N 1
ATOM 1764 C CA . GLN A 1 242 ? -0.710 35.384 -31.448 1.00 51.66 242 GLN A CA 1
ATOM 1765 C C . GLN A 1 242 ? -1.562 36.089 -30.400 1.00 51.66 242 GLN A C 1
ATOM 1767 O O . GLN A 1 242 ? -2.065 35.479 -29.458 1.00 51.66 242 GLN A O 1
ATOM 1772 N N . GLY A 1 243 ? -1.621 37.408 -30.533 1.00 45.47 243 GLY A N 1
ATOM 1773 C CA . GLY A 1 243 ? -2.441 38.256 -29.701 1.00 45.47 243 GLY A CA 1
ATOM 1774 C C . GLY A 1 243 ? -3.929 38.191 -30.038 1.00 45.47 243 GLY A C 1
ATOM 1775 O O . GLY A 1 243 ? -4.355 37.658 -31.058 1.00 45.47 243 GLY A O 1
ATOM 1776 N N . LEU A 1 244 ? -4.639 38.899 -29.165 1.00 43.75 244 LEU A N 1
ATOM 1777 C CA . LEU A 1 244 ? -5.954 39.516 -29.303 1.00 43.75 244 LEU A CA 1
ATOM 1778 C C . LEU A 1 244 ?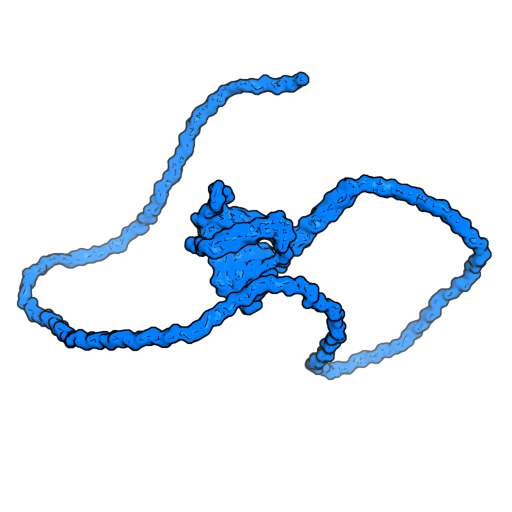 -7.216 38.676 -29.052 1.00 43.75 244 LEU A C 1
ATOM 1780 O O . LEU A 1 244 ? -7.696 37.926 -29.891 1.00 43.75 244 LEU A O 1
ATOM 1784 N N . SER A 1 245 ? -7.828 39.068 -27.929 1.00 50.47 245 SER A N 1
ATOM 1785 C CA . SER A 1 245 ? -9.230 39.477 -27.797 1.00 50.47 245 SER A CA 1
ATOM 1786 C C . SER A 1 245 ? -10.297 38.386 -27.844 1.00 50.47 245 SER A C 1
ATOM 1788 O O . SER A 1 245 ? -10.568 37.797 -28.878 1.00 50.47 245 SER A O 1
ATOM 1790 N N . ILE A 1 246 ? -11.045 38.258 -26.745 1.00 51.97 246 ILE A N 1
ATOM 1791 C CA . ILE A 1 246 ? -12.367 38.898 -26.608 1.00 51.97 246 ILE A CA 1
ATOM 1792 C C . ILE A 1 246 ? -12.803 38.794 -25.135 1.00 51.97 246 ILE A C 1
ATOM 1794 O O . ILE A 1 246 ? -13.008 37.711 -24.592 1.00 51.97 246 ILE A O 1
ATOM 1798 N N . TYR A 1 247 ? -12.944 39.958 -24.500 1.00 50.19 247 TYR A N 1
ATOM 1799 C CA . TYR A 1 247 ? -13.726 40.162 -23.282 1.00 50.19 247 TYR A CA 1
ATOM 1800 C C . TYR A 1 247 ? -15.208 39.878 -23.584 1.00 50.19 247 TYR A C 1
ATOM 1802 O O . TYR A 1 247 ? -15.750 40.417 -24.548 1.00 50.19 247 TYR A O 1
ATOM 1810 N N . LYS A 1 248 ? -15.888 39.110 -22.729 1.00 56.88 248 LYS A N 1
ATOM 1811 C CA . LYS A 1 248 ? -17.355 39.118 -22.616 1.00 56.88 248 LYS A CA 1
ATOM 1812 C C . LYS A 1 248 ? -17.723 39.429 -21.164 1.00 56.88 248 LYS A C 1
ATOM 1814 O O . LYS A 1 248 ? -17.414 38.604 -20.305 1.00 56.88 248 LYS A O 1
ATOM 1819 N N . PRO A 1 249 ? -18.365 40.568 -20.858 1.00 68.44 249 PRO A N 1
ATOM 1820 C CA . PRO A 1 249 ? -19.052 40.720 -19.587 1.00 68.44 249 PRO A CA 1
ATOM 1821 C C . PRO A 1 249 ? -20.376 39.944 -19.625 1.00 68.44 249 PRO A C 1
ATOM 1823 O O . PRO A 1 249 ? -21.053 39.888 -20.653 1.00 68.44 249 PRO A O 1
ATOM 1826 N N . TRP A 1 250 ? -20.701 39.313 -18.501 1.00 54.81 250 TRP A N 1
ATOM 1827 C CA . TRP A 1 250 ? -21.996 38.694 -18.245 1.00 54.81 250 TRP A CA 1
ATOM 1828 C C . TRP A 1 250 ? -23.038 39.788 -17.983 1.00 54.81 250 TRP A C 1
ATOM 1830 O O . TRP A 1 250 ? -22.760 40.723 -17.232 1.00 54.81 250 TRP A O 1
ATOM 1840 N N . ASN A 1 251 ? -24.210 39.642 -18.600 1.00 63.09 251 ASN A N 1
ATOM 1841 C CA . ASN A 1 251 ? -25.479 40.205 -18.135 1.00 63.09 251 ASN A CA 1
ATOM 1842 C C . ASN A 1 251 ? -26.325 39.042 -17.62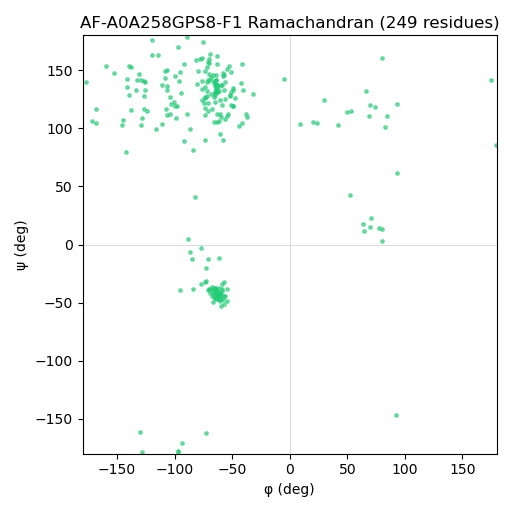4 1.00 63.09 251 ASN A C 1
ATOM 1844 O O . ASN A 1 251 ? -26.300 37.991 -18.308 1.00 63.09 251 ASN A O 1
#

Radius of gyration: 40.55 Å; Cα contacts (8 Å, |Δi|>4): 171; chains: 1; bounding box: 107×83×102 Å

pLDDT: mean 70.78, std 22.02, range [36.66, 97.62]